Protein AF-A0A8C1M0N6-F1 (afdb_monomer_lite)

pLDDT: mean 97.81, std 3.58, range [57.28, 98.94]

Sequence (185 aa):
MACIYGNIMKIDTTGASQATANQDRLNIIGVEASKKLAKTDLARMEKYKSMITKVGSEKQMDPAVIAAIISRQSRAGAALEDGWGDHGYAFGLMQVDRRYHTPVGAWDSEQHIAQATEILISFIKEIKAKFPMWSQEQCFKGGISAYNAGVSTVSSYENIDARTTGKDYSNDVVARAQWFKSKGY

Structure (mmCIF, N/CA/C/O backbone):
data_AF-A0A8C1M0N6-F1
#
_entry.id   AF-A0A8C1M0N6-F1
#
loop_
_atom_site.group_PDB
_atom_site.id
_atom_site.type_symbol
_atom_site.label_atom_id
_atom_site.label_alt_id
_atom_site.label_comp_id
_atom_site.label_asym_id
_atom_site.label_entity_id
_atom_site.label_seq_id
_atom_site.pdbx_PDB_ins_code
_atom_site.Cartn_x
_atom_site.Cartn_y
_atom_site.Cartn_z
_atom_site.occupancy
_atom_site.B_iso_or_equiv
_atom_site.auth_seq_id
_atom_site.auth_comp_id
_atom_site.auth_asym_id
_atom_site.auth_atom_id
_atom_site.pdbx_PDB_model_num
ATOM 1 N N . MET A 1 1 ? -1.597 18.385 4.183 1.00 57.28 1 MET A N 1
ATOM 2 C CA . MET A 1 1 ? -0.129 18.489 4.008 1.00 57.28 1 MET A CA 1
ATOM 3 C C . MET A 1 1 ? 0.283 17.517 2.902 1.00 57.28 1 MET A C 1
ATOM 5 O O . MET A 1 1 ? -0.386 16.500 2.774 1.00 57.28 1 MET A O 1
ATOM 9 N N . ALA A 1 2 ? 1.265 17.839 2.053 1.00 76.00 2 ALA A N 1
ATOM 10 C CA . ALA A 1 2 ? 1.637 16.974 0.922 1.00 76.00 2 ALA A CA 1
ATOM 11 C C . ALA A 1 2 ? 2.559 15.823 1.372 1.00 76.00 2 ALA A C 1
ATOM 13 O O . ALA A 1 2 ? 3.341 16.008 2.303 1.00 76.00 2 ALA A O 1
ATOM 14 N N . CYS A 1 3 ? 2.478 14.660 0.715 1.00 92.38 3 CYS A N 1
ATOM 15 C CA . CYS A 1 3 ? 3.388 13.538 0.964 1.00 92.38 3 CYS A CA 1
ATOM 16 C C . CYS A 1 3 ? 4.836 13.941 0.645 1.00 92.38 3 CYS A C 1
ATOM 18 O O . CYS A 1 3 ? 5.105 14.421 -0.457 1.00 92.38 3 CYS A O 1
ATOM 20 N N . ILE A 1 4 ? 5.769 13.728 1.578 1.00 97.38 4 ILE A N 1
ATOM 21 C CA . ILE A 1 4 ? 7.183 14.113 1.392 1.00 97.38 4 ILE A CA 1
ATOM 22 C C . ILE A 1 4 ? 8.049 12.991 0.813 1.00 97.38 4 ILE A C 1
ATOM 24 O O . ILE A 1 4 ? 9.230 13.202 0.551 1.00 97.38 4 ILE A O 1
ATOM 28 N N . TYR A 1 5 ? 7.489 11.794 0.639 1.00 97.56 5 TYR A N 1
ATOM 29 C CA . TYR A 1 5 ? 8.221 10.612 0.175 1.00 97.56 5 TYR A CA 1
ATOM 30 C C . TYR A 1 5 ? 8.199 10.441 -1.345 1.00 97.56 5 TYR A C 1
ATOM 32 O O . TYR A 1 5 ? 8.965 9.641 -1.867 1.00 97.56 5 TYR A O 1
ATOM 40 N N . GLY A 1 6 ? 7.374 11.219 -2.044 1.00 97.06 6 GLY A N 1
ATOM 41 C CA . GLY A 1 6 ? 7.215 11.208 -3.496 1.00 97.06 6 GLY A CA 1
ATOM 42 C C . GLY A 1 6 ? 5.749 11.370 -3.889 1.00 97.06 6 GLY A C 1
ATOM 43 O O . GLY A 1 6 ? 4.850 11.298 -3.046 1.00 97.06 6 GLY A O 1
ATOM 44 N N . ASN A 1 7 ? 5.493 11.591 -5.178 1.00 97.88 7 ASN A N 1
ATOM 45 C CA . ASN A 1 7 ? 4.131 11.701 -5.691 1.00 97.88 7 ASN A CA 1
ATOM 46 C C . ASN A 1 7 ? 3.668 10.368 -6.294 1.00 97.88 7 ASN A C 1
ATOM 48 O O . ASN A 1 7 ? 4.122 9.986 -7.370 1.00 97.88 7 ASN A O 1
ATOM 52 N N . ILE A 1 8 ? 2.701 9.706 -5.650 1.00 98.19 8 ILE A N 1
ATOM 53 C CA . ILE A 1 8 ? 2.160 8.410 -6.093 1.00 98.19 8 ILE A CA 1
ATOM 54 C C . ILE A 1 8 ? 1.588 8.437 -7.522 1.00 98.19 8 ILE A C 1
ATOM 56 O O . ILE A 1 8 ? 1.627 7.435 -8.234 1.00 98.19 8 ILE A O 1
ATOM 60 N N . MET A 1 9 ? 1.111 9.600 -7.980 1.00 98.31 9 MET A N 1
ATOM 61 C CA . MET A 1 9 ? 0.579 9.786 -9.334 1.00 98.31 9 MET A CA 1
ATOM 62 C C . MET A 1 9 ? 1.669 9.834 -10.412 1.00 98.31 9 MET A C 1
ATOM 64 O O . MET A 1 9 ? 1.347 9.759 -11.593 1.00 98.31 9 MET A O 1
ATOM 68 N N . LYS A 1 10 ? 2.942 9.977 -10.024 1.00 98.38 10 LYS A N 1
ATOM 69 C CA . LYS A 1 10 ? 4.097 9.986 -10.934 1.00 98.38 10 LYS A CA 1
ATOM 70 C C . LYS A 1 10 ? 4.835 8.646 -10.989 1.00 98.38 10 LYS A C 1
ATOM 72 O O . LYS A 1 10 ? 5.773 8.514 -11.766 1.00 98.38 10 LYS A O 1
ATOM 77 N N . ILE A 1 11 ? 4.434 7.675 -10.170 1.00 98.69 11 ILE A N 1
ATOM 78 C CA . ILE A 1 11 ? 5.055 6.350 -10.133 1.00 98.69 11 ILE A CA 1
ATOM 79 C C . ILE A 1 11 ? 4.447 5.484 -11.243 1.00 98.69 11 ILE A C 1
ATOM 81 O O . ILE A 1 11 ? 3.226 5.324 -11.311 1.00 98.69 11 ILE A O 1
ATOM 85 N N . ASP A 1 12 ? 5.288 4.912 -12.107 1.00 98.38 12 ASP A N 1
ATOM 86 C CA . ASP A 1 12 ? 4.844 3.926 -13.094 1.00 98.38 12 ASP A CA 1
ATOM 87 C C . ASP A 1 12 ? 4.348 2.646 -12.413 1.00 98.38 12 ASP A C 1
ATOM 89 O O . ASP A 1 12 ? 4.806 2.255 -11.336 1.00 98.38 12 ASP A O 1
ATOM 93 N N . THR A 1 13 ? 3.403 1.960 -13.044 1.00 98.81 13 THR A N 1
ATOM 94 C CA . THR A 1 13 ? 2.898 0.692 -12.531 1.00 98.81 13 THR A CA 1
ATOM 95 C C . THR A 1 13 ? 2.334 -0.179 -13.641 1.00 98.81 13 THR A C 1
ATOM 97 O O . THR A 1 13 ? 1.640 0.298 -14.539 1.00 98.81 13 THR A O 1
ATOM 100 N N . THR A 1 14 ? 2.606 -1.479 -13.552 1.00 98.75 14 THR A N 1
ATOM 101 C CA . THR A 1 14 ? 1.960 -2.502 -14.376 1.00 98.75 14 THR A CA 1
ATOM 102 C C . THR A 1 14 ? 0.663 -3.025 -13.756 1.00 98.75 14 THR A C 1
ATOM 104 O O . THR A 1 14 ? -0.112 -3.661 -14.461 1.00 98.75 14 THR A O 1
ATOM 107 N N . GLY A 1 15 ? 0.373 -2.707 -12.489 1.00 98.75 15 GLY A N 1
ATOM 108 C CA . GLY A 1 15 ? -0.783 -3.172 -11.719 1.00 98.75 15 GLY A CA 1
ATOM 109 C C . GLY A 1 15 ? -0.721 -4.649 -11.315 1.00 98.75 15 GLY A C 1
ATOM 110 O O . GLY A 1 15 ? 0.354 -5.223 -11.167 1.00 98.75 15 GLY A O 1
ATOM 111 N N . ALA A 1 16 ? -1.887 -5.256 -11.093 1.00 98.81 16 ALA A N 1
ATOM 112 C CA . ALA A 1 16 ? -2.006 -6.611 -10.559 1.00 98.81 16 ALA A CA 1
ATOM 113 C C . ALA A 1 16 ? -1.627 -7.700 -11.577 1.00 98.81 16 ALA A C 1
ATOM 115 O O . ALA A 1 16 ? -2.057 -7.691 -12.729 1.00 98.81 16 ALA A O 1
ATOM 116 N N . SER A 1 17 ? -0.896 -8.710 -11.124 1.00 98.62 17 SER A N 1
ATOM 117 C CA . SER A 1 17 ? -0.715 -9.978 -11.830 1.00 98.62 17 SER A CA 1
ATOM 118 C C . SER A 1 17 ? -2.027 -10.769 -11.914 1.00 98.62 17 SER A C 1
ATOM 120 O O . SER A 1 17 ? -3.001 -10.489 -11.208 1.00 98.62 17 SER A O 1
ATOM 122 N N . GLN A 1 18 ? -2.027 -11.840 -12.714 1.00 98.12 18 GLN A N 1
ATOM 123 C CA . GLN A 1 18 ? -3.142 -12.790 -12.744 1.00 98.12 18 GLN A CA 1
ATOM 124 C C . GLN A 1 18 ? -3.406 -13.427 -11.371 1.00 98.12 18 GLN A C 1
ATOM 126 O O . GLN A 1 18 ? -4.561 -13.614 -10.996 1.00 98.12 18 GLN A O 1
ATOM 131 N N . ALA A 1 19 ? -2.356 -13.736 -10.600 1.00 97.62 19 ALA A N 1
ATOM 132 C CA . ALA A 1 19 ? -2.499 -14.355 -9.283 1.00 97.62 19 ALA A CA 1
ATOM 133 C C . ALA A 1 19 ? -3.297 -13.458 -8.322 1.00 97.62 19 ALA A C 1
ATOM 135 O O . ALA A 1 19 ? -4.199 -13.932 -7.634 1.00 97.62 19 ALA A O 1
ATOM 136 N N . THR A 1 20 ? -3.017 -12.155 -8.330 1.00 98.38 20 THR A N 1
ATOM 137 C CA . THR A 1 20 ? -3.745 -11.169 -7.523 1.00 98.38 20 THR A CA 1
ATOM 138 C C . THR A 1 20 ? -5.146 -10.901 -8.075 1.00 98.38 20 THR A C 1
ATOM 140 O O . THR A 1 20 ? -6.109 -10.860 -7.312 1.00 98.38 20 THR A O 1
ATOM 143 N N . ALA A 1 21 ? -5.300 -10.788 -9.397 1.00 98.06 21 ALA A N 1
ATOM 144 C CA . ALA A 1 21 ? -6.597 -10.590 -10.050 1.00 98.06 21 ALA A CA 1
ATOM 145 C C . ALA A 1 21 ? -7.597 -11.733 -9.768 1.00 98.06 21 ALA A C 1
ATOM 147 O O . ALA A 1 21 ? -8.803 -11.501 -9.636 1.00 98.06 21 ALA A O 1
ATOM 148 N N . ASN A 1 22 ? -7.099 -12.962 -9.603 1.00 97.62 22 ASN A N 1
ATOM 149 C CA . ASN A 1 22 ? -7.911 -14.137 -9.290 1.00 97.62 22 ASN A CA 1
ATOM 150 C C . ASN A 1 22 ? -8.603 -14.072 -7.919 1.00 97.62 22 ASN A C 1
ATOM 152 O O . ASN A 1 22 ? -9.594 -14.777 -7.733 1.00 97.62 22 ASN A O 1
ATOM 156 N N . GLN A 1 23 ? -8.153 -13.214 -6.993 1.00 94.81 23 GLN A N 1
ATOM 157 C CA . GLN A 1 23 ? -8.814 -13.021 -5.693 1.00 94.81 23 GLN A CA 1
ATOM 158 C C . GLN A 1 23 ? -10.282 -12.594 -5.851 1.00 94.81 23 GLN A C 1
ATOM 160 O O . GLN A 1 23 ? -11.142 -13.059 -5.110 1.00 94.81 23 GLN A O 1
ATOM 165 N N . ASP A 1 24 ? -10.575 -11.785 -6.873 1.00 96.88 24 ASP A N 1
ATOM 166 C CA . ASP A 1 24 ? -11.932 -11.350 -7.227 1.00 96.88 24 ASP A CA 1
ATOM 167 C C . ASP A 1 24 ? -12.438 -12.053 -8.509 1.00 96.88 24 ASP A C 1
ATOM 169 O O . ASP A 1 24 ? -13.398 -11.602 -9.135 1.00 96.88 24 ASP A O 1
ATOM 173 N N . ARG A 1 25 ? -11.793 -13.159 -8.927 1.00 97.50 25 ARG A N 1
ATOM 174 C CA . ARG A 1 25 ? -12.107 -13.926 -10.153 1.00 97.50 25 ARG A CA 1
ATOM 175 C C . ARG A 1 25 ? -12.162 -13.043 -11.408 1.00 97.50 25 ARG A C 1
ATOM 177 O O . ARG A 1 25 ? -13.071 -13.153 -12.231 1.00 97.50 25 ARG A O 1
ATOM 184 N N . LEU A 1 26 ? -11.213 -12.116 -11.530 1.00 97.19 26 LEU A N 1
ATOM 185 C CA . LEU A 1 26 ? -11.168 -11.180 -12.647 1.00 97.19 26 LEU A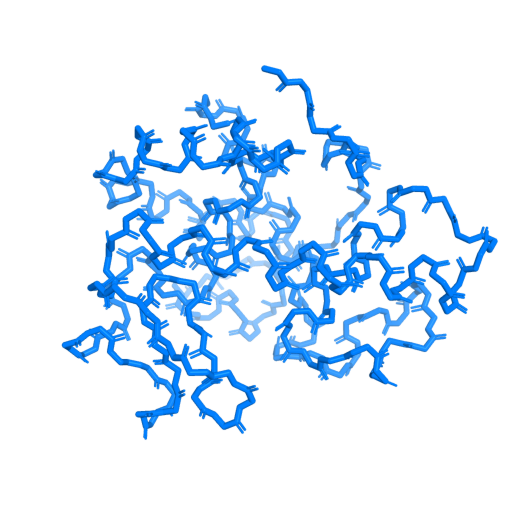 CA 1
ATOM 186 C C . LEU A 1 26 ? -10.507 -11.817 -13.878 1.00 97.19 26 LEU A C 1
ATOM 188 O O . LEU A 1 26 ? -9.413 -12.365 -13.794 1.00 97.19 26 LEU A O 1
ATOM 192 N N . ASN A 1 27 ? -11.130 -11.636 -15.045 1.00 96.31 27 ASN A N 1
ATOM 193 C CA . ASN A 1 27 ? -10.566 -12.018 -16.351 1.00 96.31 27 ASN A CA 1
ATOM 194 C C . ASN A 1 27 ? -9.667 -10.922 -16.960 1.00 96.31 27 ASN A C 1
ATOM 196 O O . ASN A 1 27 ? -9.361 -10.951 -18.148 1.00 96.31 27 ASN A O 1
ATOM 200 N N . ILE A 1 28 ? -9.306 -9.917 -16.162 1.00 97.50 28 ILE A N 1
ATOM 201 C CA . ILE A 1 28 ? -8.431 -8.807 -16.543 1.00 97.50 28 ILE A CA 1
ATOM 202 C C . ILE A 1 28 ? -7.249 -8.768 -15.581 1.00 97.50 28 ILE A C 1
ATOM 204 O O . ILE A 1 28 ? -7.401 -9.113 -14.410 1.00 97.50 28 ILE A O 1
ATOM 208 N N . ILE A 1 29 ? -6.100 -8.312 -16.071 1.00 98.19 29 ILE A N 1
ATOM 209 C CA . ILE A 1 29 ? -4.891 -8.082 -15.275 1.00 98.19 29 ILE A CA 1
ATOM 210 C C . ILE A 1 29 ? -4.454 -6.620 -15.379 1.00 98.19 29 ILE A C 1
ATOM 212 O O . ILE A 1 29 ? -5.067 -5.798 -16.064 1.00 98.19 29 ILE A O 1
ATOM 216 N N . GLY A 1 30 ? -3.378 -6.309 -14.681 1.00 98.69 30 GLY A N 1
ATOM 217 C CA . GLY A 1 30 ? -2.704 -5.034 -14.682 1.00 98.69 30 GLY A CA 1
ATOM 218 C C . GLY A 1 30 ? -3.473 -3.940 -13.955 1.00 98.69 30 GLY A C 1
ATOM 219 O O . GLY A 1 30 ? -4.212 -4.190 -13.000 1.00 98.69 30 GLY A O 1
ATOM 220 N N . VAL A 1 31 ? -3.276 -2.697 -14.391 1.00 98.81 31 VAL A N 1
ATOM 221 C CA . VAL A 1 31 ? -3.802 -1.502 -13.711 1.00 98.81 31 VAL A CA 1
ATOM 222 C C . VAL A 1 31 ? -5.327 -1.538 -13.562 1.00 98.81 31 VAL A C 1
ATOM 224 O O . VAL A 1 31 ? -5.851 -1.178 -12.508 1.00 98.81 31 VAL A O 1
ATOM 227 N N . GLU A 1 32 ? -6.056 -2.013 -14.573 1.00 98.69 32 GLU A N 1
ATOM 228 C CA . GLU A 1 32 ? -7.521 -2.097 -14.506 1.00 98.69 32 GLU A CA 1
ATOM 229 C C . GLU A 1 32 ? -8.008 -3.143 -13.494 1.00 98.69 32 GLU A C 1
ATOM 231 O O . GLU A 1 32 ? -9.005 -2.917 -12.803 1.00 98.69 32 GLU A O 1
ATOM 236 N N . ALA A 1 33 ? -7.277 -4.249 -13.329 1.00 98.81 33 ALA A N 1
ATOM 237 C CA . ALA A 1 33 ? -7.568 -5.222 -12.282 1.00 98.81 33 ALA A CA 1
ATOM 238 C C . ALA A 1 33 ? -7.353 -4.615 -10.888 1.00 98.81 33 ALA A C 1
ATOM 240 O O . ALA A 1 33 ? -8.253 -4.688 -10.053 1.00 98.81 33 ALA A O 1
ATOM 241 N N . SER A 1 34 ? -6.232 -3.922 -10.661 1.00 98.94 34 SER A N 1
ATOM 242 C CA . SER A 1 34 ? -5.960 -3.207 -9.403 1.00 98.94 34 SER A CA 1
ATOM 243 C C . SER A 1 34 ? -7.048 -2.190 -9.061 1.00 98.94 34 SER A C 1
ATOM 245 O O . SER A 1 34 ? -7.559 -2.178 -7.941 1.00 98.94 34 SER A O 1
ATOM 247 N N . LYS A 1 35 ? -7.476 -1.372 -10.032 1.00 98.81 35 LYS A N 1
ATOM 248 C CA . LYS A 1 35 ? -8.583 -0.417 -9.847 1.00 98.81 35 LYS A CA 1
ATOM 249 C C . LYS A 1 35 ? -9.881 -1.119 -9.456 1.00 98.81 35 LYS A C 1
ATOM 251 O O . LYS A 1 35 ? -10.611 -0.619 -8.602 1.00 98.81 35 LYS A O 1
ATOM 256 N N . LYS A 1 36 ? -10.184 -2.270 -10.065 1.00 98.69 36 LYS A N 1
ATOM 257 C CA . LYS A 1 36 ? -11.387 -3.048 -9.749 1.00 98.69 36 LYS A CA 1
ATOM 258 C C . LYS A 1 36 ? -11.320 -3.656 -8.347 1.00 98.69 36 LYS A C 1
ATOM 260 O O . LYS A 1 36 ? -12.296 -3.528 -7.619 1.00 98.69 36 LYS A O 1
ATOM 265 N N . LEU A 1 37 ? -10.170 -4.201 -7.945 1.00 98.75 37 LEU A N 1
ATOM 266 C CA . LEU A 1 37 ? -9.921 -4.701 -6.585 1.00 98.75 37 LEU A CA 1
ATOM 267 C C . LEU A 1 37 ? -10.088 -3.585 -5.539 1.00 98.75 37 LEU A C 1
ATOM 269 O O . LEU A 1 37 ? -10.830 -3.745 -4.572 1.00 98.75 37 LEU A O 1
ATOM 273 N N . ALA A 1 38 ? -9.480 -2.416 -5.773 1.00 98.75 38 ALA A N 1
ATOM 274 C CA . ALA A 1 38 ? -9.646 -1.244 -4.910 1.00 98.75 38 ALA A CA 1
ATOM 275 C C . ALA A 1 38 ? -11.108 -0.769 -4.849 1.00 98.75 38 ALA A C 1
ATOM 277 O O . ALA A 1 38 ? -11.613 -0.431 -3.778 1.00 98.75 38 ALA A O 1
ATOM 278 N N . LYS A 1 39 ? -11.819 -0.796 -5.984 1.00 98.62 39 LYS A N 1
ATOM 279 C CA . LYS A 1 39 ? -13.248 -0.467 -6.051 1.00 98.62 39 LYS A CA 1
ATOM 280 C C . LYS A 1 39 ? -14.107 -1.425 -5.232 1.00 98.62 39 LYS A C 1
ATOM 282 O O . LYS A 1 39 ? -15.011 -0.949 -4.549 1.00 98.62 39 LYS A O 1
ATOM 287 N N . THR A 1 40 ? -13.830 -2.728 -5.274 1.00 98.62 40 THR A N 1
ATOM 288 C CA . THR A 1 40 ? -14.510 -3.729 -4.436 1.00 98.62 40 THR A CA 1
ATOM 289 C C . THR A 1 40 ? -14.346 -3.417 -2.946 1.00 98.62 40 THR A C 1
ATOM 291 O O . THR A 1 40 ? -15.276 -3.614 -2.163 1.00 98.62 40 THR A O 1
ATOM 294 N N . ASP A 1 41 ? -13.182 -2.900 -2.551 1.00 98.81 41 ASP A N 1
ATOM 295 C CA . ASP A 1 41 ? -12.857 -2.625 -1.150 1.00 98.81 41 ASP A CA 1
ATOM 296 C C . ASP A 1 41 ? -13.359 -1.257 -0.657 1.00 98.81 41 ASP A C 1
ATOM 298 O O . ASP A 1 41 ? -13.449 -1.048 0.553 1.00 98.81 41 ASP A O 1
ATOM 302 N N . LEU A 1 42 ? -13.734 -0.339 -1.560 1.00 98.62 42 LEU A N 1
ATOM 303 C CA . LEU A 1 42 ? -14.046 1.057 -1.225 1.00 98.62 42 LEU A CA 1
ATOM 304 C C . LEU A 1 42 ? -15.112 1.196 -0.134 1.00 98.62 42 LEU A C 1
ATOM 306 O O . LEU A 1 42 ? -14.907 1.944 0.814 1.00 98.62 42 LEU A O 1
ATOM 310 N N . ALA A 1 43 ? -16.227 0.467 -0.237 1.00 98.31 43 ALA A N 1
ATOM 311 C CA . ALA A 1 43 ? -17.325 0.591 0.726 1.00 98.31 43 ALA A CA 1
ATOM 312 C C . ALA A 1 43 ? -16.890 0.252 2.164 1.00 98.31 43 ALA A C 1
ATOM 314 O O . ALA A 1 43 ? -17.330 0.899 3.109 1.00 98.31 43 ALA A O 1
ATOM 315 N N . ARG A 1 44 ? -15.991 -0.729 2.328 1.00 98.56 44 ARG A N 1
ATOM 316 C CA . ARG A 1 44 ? -15.388 -1.060 3.629 1.00 98.56 44 ARG A CA 1
ATOM 317 C C . ARG A 1 44 ? -14.331 -0.036 4.032 1.00 98.56 44 ARG A C 1
ATOM 319 O O . ARG A 1 44 ? -14.259 0.336 5.199 1.00 98.56 44 ARG A O 1
ATOM 326 N N . MET A 1 45 ? -13.545 0.442 3.068 1.00 98.75 45 MET A N 1
ATOM 327 C CA . MET A 1 45 ? -12.492 1.431 3.299 1.00 98.75 45 MET A CA 1
ATOM 328 C C . MET A 1 45 ? -13.031 2.749 3.869 1.00 98.75 45 MET A C 1
ATOM 330 O O . MET A 1 45 ? -12.375 3.350 4.717 1.00 98.75 45 MET A O 1
ATOM 334 N N . GLU A 1 46 ? -14.239 3.172 3.473 1.00 98.38 46 GLU A N 1
ATOM 335 C CA . GLU A 1 46 ? -14.842 4.422 3.959 1.00 98.38 46 GLU A CA 1
ATOM 336 C C . GLU A 1 46 ? -14.997 4.462 5.492 1.00 98.38 46 GLU A C 1
ATOM 338 O O . GLU A 1 46 ? -14.876 5.540 6.073 1.00 98.38 46 GLU A O 1
ATOM 343 N N . LYS A 1 47 ? -15.143 3.309 6.174 1.00 98.12 47 LYS A N 1
ATOM 344 C CA . LYS A 1 47 ? -15.144 3.226 7.653 1.00 98.12 47 LYS A CA 1
ATOM 345 C C . LYS A 1 47 ? -13.863 3.807 8.266 1.00 98.12 47 LYS A C 1
ATOM 347 O O . LYS A 1 47 ? -13.896 4.361 9.361 1.00 98.12 47 LYS A O 1
ATOM 352 N N . TYR A 1 48 ? -12.740 3.678 7.565 1.00 98.69 48 TYR A N 1
ATOM 353 C CA . TYR A 1 48 ? -11.404 4.008 8.062 1.00 98.69 48 TYR A CA 1
ATOM 354 C C . TYR A 1 48 ? -10.855 5.318 7.494 1.00 98.69 48 TYR A C 1
ATOM 356 O O . TYR A 1 48 ? -9.763 5.737 7.873 1.00 98.69 48 TYR A O 1
ATOM 364 N N . LYS A 1 49 ? -11.588 5.990 6.598 1.00 98.56 49 LYS A N 1
ATOM 365 C CA . LYS A 1 49 ? -11.080 7.137 5.834 1.00 98.56 49 LYS A CA 1
ATOM 366 C C . LYS A 1 49 ? -10.573 8.277 6.710 1.00 98.56 49 LYS A C 1
ATOM 368 O O . LYS A 1 49 ? -9.462 8.744 6.496 1.00 98.56 49 LYS A O 1
ATOM 373 N N . SER A 1 50 ? -11.341 8.692 7.718 1.00 98.38 50 SER A N 1
ATOM 374 C CA . SER A 1 50 ? -10.940 9.776 8.628 1.00 98.38 50 SER A CA 1
ATOM 375 C C . SER A 1 50 ? -9.626 9.461 9.350 1.00 98.38 50 SER A C 1
ATOM 377 O O . SER A 1 50 ? -8.733 10.303 9.416 1.00 98.38 50 SER A O 1
ATOM 379 N N . MET A 1 51 ? -9.489 8.224 9.824 1.00 98.19 51 MET A N 1
ATOM 380 C CA . MET A 1 51 ? -8.303 7.719 10.507 1.00 98.19 51 MET A CA 1
ATOM 381 C C . MET A 1 51 ? -7.096 7.632 9.564 1.00 98.19 51 MET A C 1
ATOM 383 O O . MET A 1 51 ? -6.018 8.114 9.899 1.00 98.19 51 MET A O 1
ATOM 387 N N . ILE A 1 52 ? -7.289 7.096 8.355 1.00 98.81 52 ILE A N 1
ATOM 388 C CA . ILE A 1 52 ? -6.265 7.025 7.304 1.00 98.81 52 ILE A CA 1
ATOM 389 C C . ILE A 1 52 ? -5.774 8.430 6.929 1.00 98.81 52 ILE A C 1
ATOM 391 O O . ILE A 1 52 ? -4.568 8.664 6.871 1.00 98.81 52 ILE A O 1
ATOM 395 N N . THR A 1 53 ? -6.686 9.382 6.713 1.00 98.44 53 THR A N 1
ATOM 396 C CA . THR A 1 53 ? -6.340 10.773 6.388 1.00 98.44 53 THR A CA 1
ATOM 397 C C . THR A 1 53 ? -5.585 11.449 7.528 1.00 98.44 53 THR A C 1
ATOM 399 O O . THR A 1 53 ? -4.600 12.146 7.271 1.00 98.44 53 THR A O 1
ATOM 402 N N . LYS A 1 54 ? -6.004 11.226 8.779 1.00 98.44 54 LYS A N 1
ATOM 403 C CA . LYS A 1 54 ? -5.326 11.766 9.960 1.00 98.44 54 LYS A CA 1
ATOM 404 C C . LYS A 1 54 ? -3.892 11.243 10.064 1.00 98.44 54 LYS A C 1
ATOM 406 O O . LYS A 1 54 ? -2.964 12.049 10.057 1.00 98.44 54 LYS A O 1
ATOM 411 N N . VAL A 1 55 ? -3.705 9.921 10.051 1.00 98.69 55 VAL A N 1
ATOM 412 C CA . VAL A 1 55 ? -2.369 9.303 10.113 1.00 98.69 55 VAL A CA 1
ATOM 413 C C . VAL A 1 55 ? -1.509 9.736 8.928 1.00 98.69 55 VAL A C 1
ATOM 415 O O . VAL A 1 55 ? -0.350 10.097 9.115 1.00 98.69 55 VAL A O 1
ATOM 418 N N . GLY A 1 56 ? -2.063 9.766 7.714 1.00 98.44 56 GLY A N 1
ATOM 419 C CA . GLY A 1 56 ? -1.345 10.248 6.534 1.00 98.44 56 GLY A CA 1
ATOM 420 C C . GLY A 1 56 ? -0.833 11.678 6.715 1.00 98.44 56 GLY A C 1
ATOM 421 O O . GLY A 1 56 ? 0.336 11.957 6.454 1.00 98.44 56 GLY A O 1
ATOM 422 N N . SER A 1 57 ? -1.660 12.577 7.254 1.00 98.00 57 SER A N 1
ATOM 423 C CA . SER A 1 57 ? -1.238 13.949 7.549 1.00 98.00 57 SER A CA 1
ATOM 424 C C . SER A 1 57 ? -0.134 14.010 8.608 1.00 98.00 57 SER A C 1
ATOM 426 O O . SER A 1 57 ? 0.859 14.704 8.400 1.00 98.00 57 SER A O 1
ATOM 428 N N . GLU A 1 58 ? -0.280 13.289 9.721 1.00 98.06 58 GLU A N 1
ATOM 429 C CA . GLU A 1 58 ? 0.695 13.274 10.823 1.00 98.06 58 GLU A CA 1
ATOM 430 C C . GLU A 1 58 ? 2.042 12.671 10.412 1.00 98.06 58 GLU A C 1
ATOM 432 O O . GLU A 1 58 ? 3.096 13.140 10.838 1.00 98.06 58 GLU A O 1
ATOM 437 N N . LYS A 1 59 ? 2.016 11.642 9.560 1.00 97.94 59 LYS A N 1
ATOM 438 C CA . LYS A 1 59 ? 3.211 10.945 9.067 1.00 97.94 59 LYS A CA 1
ATOM 439 C C . LYS A 1 59 ? 3.746 11.508 7.752 1.00 97.94 59 LYS A C 1
ATOM 441 O O . LYS A 1 59 ? 4.702 10.961 7.213 1.00 97.94 59 LYS A O 1
ATOM 446 N N . GLN A 1 60 ? 3.136 12.573 7.223 1.00 98.06 60 GLN A N 1
ATOM 447 C CA . GLN A 1 60 ? 3.462 13.156 5.916 1.00 98.06 60 GLN A CA 1
ATOM 448 C C . GLN A 1 60 ? 3.468 12.111 4.780 1.00 98.06 60 GLN A C 1
ATOM 450 O O . GLN A 1 60 ? 4.288 12.167 3.858 1.00 98.06 60 GLN A O 1
ATOM 455 N N . MET A 1 61 ? 2.546 11.151 4.865 1.00 98.50 61 MET A N 1
ATOM 456 C CA . MET A 1 61 ? 2.322 10.064 3.917 1.00 98.50 61 MET A CA 1
ATOM 457 C C . MET A 1 61 ? 1.036 10.319 3.128 1.00 98.50 61 MET A C 1
ATOM 459 O O . MET A 1 61 ? 0.066 10.860 3.657 1.00 98.50 61 MET A O 1
ATOM 463 N N . ASP A 1 62 ? 1.005 9.915 1.860 1.00 98.38 62 ASP A N 1
ATOM 464 C CA . ASP A 1 62 ? -0.214 10.001 1.059 1.00 98.38 62 ASP A CA 1
ATOM 465 C C . ASP A 1 62 ? -1.281 9.030 1.617 1.00 98.38 62 ASP A C 1
ATOM 467 O O . ASP A 1 62 ? -1.040 7.816 1.616 1.00 98.38 62 ASP A O 1
ATOM 471 N N . PRO A 1 63 ? -2.458 9.503 2.078 1.00 98.75 63 PRO A N 1
ATOM 472 C CA . PRO A 1 63 ? -3.471 8.608 2.634 1.00 98.75 63 PRO A CA 1
ATOM 473 C C . PRO A 1 63 ? -3.992 7.585 1.614 1.00 98.75 63 PRO A C 1
ATOM 475 O O . PRO A 1 63 ? -4.402 6.489 1.998 1.00 98.75 63 PRO A O 1
ATOM 478 N N . ALA A 1 64 ? -3.900 7.869 0.311 1.00 98.81 64 ALA A N 1
ATOM 479 C CA . ALA A 1 64 ? -4.238 6.903 -0.728 1.00 98.81 64 ALA A CA 1
ATOM 480 C C . ALA A 1 64 ? -3.275 5.705 -0.766 1.00 98.81 64 ALA A C 1
ATOM 482 O O . ALA A 1 64 ? -3.696 4.600 -1.106 1.00 98.81 64 ALA A O 1
ATOM 483 N N . VAL A 1 65 ? -2.007 5.886 -0.378 1.00 98.88 65 VAL A N 1
ATOM 484 C CA . VAL A 1 65 ? -1.037 4.783 -0.256 1.00 98.88 65 VAL A CA 1
ATOM 485 C C . VAL A 1 65 ? -1.375 3.905 0.945 1.00 98.88 65 VAL A C 1
ATOM 487 O O . VAL A 1 65 ? -1.379 2.682 0.822 1.00 98.88 65 VAL A O 1
ATOM 490 N N . ILE A 1 66 ? -1.741 4.512 2.076 1.00 98.94 66 ILE A N 1
ATOM 491 C CA . ILE A 1 66 ? -2.201 3.781 3.265 1.00 98.94 66 ILE A CA 1
ATOM 492 C C . ILE A 1 66 ? -3.452 2.956 2.920 1.00 98.94 66 ILE A C 1
ATOM 494 O O . ILE A 1 66 ? -3.476 1.747 3.153 1.00 98.94 66 ILE A O 1
ATOM 498 N N . ALA A 1 67 ? -4.457 3.570 2.285 1.00 98.94 67 ALA A N 1
ATOM 499 C CA . ALA A 1 67 ? -5.667 2.877 1.838 1.00 98.94 67 ALA A CA 1
ATOM 500 C C . ALA A 1 67 ? -5.360 1.733 0.854 1.00 98.94 67 ALA A C 1
ATOM 502 O O . ALA A 1 67 ? -5.921 0.642 0.963 1.00 98.94 67 ALA A O 1
ATOM 503 N N . ALA A 1 68 ? -4.435 1.940 -0.084 1.00 98.94 68 ALA A N 1
ATOM 504 C CA . ALA A 1 68 ? -4.031 0.907 -1.030 1.00 98.94 68 ALA A CA 1
ATOM 505 C C . ALA A 1 68 ? -3.345 -0.287 -0.362 1.00 98.94 68 ALA A C 1
ATOM 507 O O . ALA A 1 68 ? -3.647 -1.427 -0.717 1.00 98.94 68 ALA A O 1
ATOM 508 N N . ILE A 1 69 ? -2.477 -0.044 0.624 1.00 98.94 69 ILE A N 1
ATOM 509 C CA . ILE A 1 69 ? -1.853 -1.110 1.414 1.00 98.94 69 ILE A CA 1
ATOM 510 C C . ILE A 1 69 ? -2.918 -1.853 2.219 1.00 98.94 69 ILE A C 1
ATOM 512 O O . ILE A 1 69 ? -2.948 -3.075 2.164 1.00 98.94 69 ILE A O 1
ATOM 516 N N . ILE A 1 70 ? -3.853 -1.160 2.878 1.00 98.94 70 ILE A N 1
ATOM 517 C CA . ILE A 1 70 ? -4.971 -1.811 3.586 1.00 98.94 70 ILE A CA 1
ATOM 518 C C . ILE A 1 70 ? -5.802 -2.685 2.631 1.00 98.94 70 ILE A C 1
ATOM 520 O O . ILE A 1 70 ? -6.138 -3.828 2.949 1.00 98.94 70 ILE A O 1
ATOM 524 N N . SER A 1 71 ? -6.112 -2.179 1.434 1.00 98.94 71 SER A N 1
ATOM 525 C CA . SER A 1 71 ? -6.831 -2.943 0.410 1.00 98.94 71 SER A CA 1
ATOM 526 C C . SER A 1 71 ? -6.036 -4.172 -0.031 1.00 98.94 71 SER A C 1
ATOM 528 O O . SER A 1 71 ? -6.610 -5.250 -0.146 1.00 98.94 71 SER A O 1
ATOM 530 N N . ARG A 1 72 ? -4.723 -4.050 -0.247 1.00 98.81 72 ARG A N 1
ATOM 531 C CA . ARG A 1 72 ? -3.868 -5.177 -0.643 1.00 98.81 72 ARG A CA 1
ATOM 532 C C . ARG A 1 72 ? -3.707 -6.218 0.465 1.00 98.81 72 ARG A C 1
ATOM 534 O O . ARG A 1 72 ? -3.746 -7.407 0.169 1.00 98.81 72 ARG A O 1
ATOM 541 N N . GLN A 1 73 ? -3.530 -5.775 1.703 1.00 98.44 73 GLN A N 1
ATOM 542 C CA . GLN A 1 73 ? -3.152 -6.620 2.833 1.00 98.44 73 GLN A CA 1
ATOM 543 C C . GLN A 1 73 ? -4.338 -7.352 3.456 1.00 98.44 73 GLN A C 1
ATOM 545 O O . GLN A 1 73 ? -4.222 -8.518 3.810 1.00 98.44 73 GLN A O 1
ATOM 550 N N . SER A 1 74 ? -5.484 -6.684 3.594 1.00 98.62 74 SER A N 1
ATOM 551 C CA . SER A 1 74 ? -6.604 -7.221 4.380 1.00 98.62 74 SER A CA 1
ATOM 552 C C . SER A 1 74 ? -7.961 -7.108 3.698 1.00 98.62 74 SER A C 1
ATOM 554 O O . SER A 1 74 ? -8.975 -7.469 4.296 1.00 98.62 74 SER A O 1
ATOM 556 N N . ARG A 1 75 ? -8.017 -6.579 2.468 1.00 98.56 75 ARG A N 1
ATOM 557 C CA . ARG A 1 75 ? -9.277 -6.246 1.777 1.00 98.56 75 ARG A CA 1
ATOM 558 C C . ARG A 1 75 ? -10.172 -5.338 2.641 1.00 98.56 75 ARG A C 1
ATOM 560 O O . ARG A 1 75 ? -11.389 -5.529 2.731 1.00 98.56 75 ARG A O 1
ATOM 567 N N . ALA A 1 76 ? -9.537 -4.367 3.312 1.00 98.50 76 ALA A N 1
ATOM 568 C CA . ALA A 1 76 ? -10.142 -3.509 4.337 1.00 98.50 76 ALA A CA 1
ATOM 569 C C . ALA A 1 76 ? -10.769 -4.300 5.500 1.00 98.50 76 ALA A C 1
ATOM 571 O O . ALA A 1 76 ? -11.911 -4.059 5.888 1.00 98.50 76 ALA A O 1
ATOM 572 N N . GLY A 1 77 ? -10.021 -5.273 6.025 1.00 98.38 77 GLY A N 1
ATOM 573 C CA . GLY A 1 77 ? -10.425 -6.140 7.134 1.00 98.38 77 GLY A CA 1
ATOM 574 C C . GLY A 1 77 ? -11.236 -7.379 6.744 1.00 98.38 77 GLY A C 1
ATOM 575 O O . GLY A 1 77 ? -11.345 -8.292 7.551 1.00 98.38 77 GLY A O 1
ATOM 576 N N . ALA A 1 78 ? -11.774 -7.463 5.522 1.00 98.06 78 ALA A N 1
ATOM 577 C CA . ALA A 1 78 ? -12.635 -8.581 5.118 1.00 98.06 78 ALA A CA 1
ATOM 578 C C . ALA A 1 78 ? -11.912 -9.932 4.985 1.00 98.06 78 ALA A C 1
ATOM 580 O O . ALA A 1 78 ? -12.572 -10.965 4.956 1.00 98.06 78 ALA A O 1
ATOM 581 N N . ALA A 1 79 ? -10.582 -9.929 4.874 1.00 97.12 79 ALA A N 1
ATOM 582 C CA . ALA A 1 79 ? -9.770 -11.143 4.818 1.00 97.12 79 ALA A CA 1
ATOM 583 C C . ALA A 1 79 ? -9.188 -11.556 6.185 1.00 97.12 79 ALA A C 1
ATOM 585 O O . ALA A 1 79 ? -8.344 -12.447 6.222 1.00 97.12 79 ALA A O 1
ATOM 586 N N . LEU A 1 80 ? -9.580 -10.893 7.280 1.00 98.00 80 LEU A N 1
ATOM 587 C CA . LEU A 1 80 ? -9.023 -11.124 8.616 1.00 98.00 80 LEU A CA 1
ATOM 588 C C . LEU A 1 80 ? -9.964 -11.947 9.500 1.00 98.00 80 LEU A C 1
ATOM 590 O O . LEU A 1 80 ? -11.183 -11.822 9.405 1.00 98.00 80 LEU A O 1
ATOM 594 N N . GLU A 1 81 ? -9.375 -12.699 10.425 1.00 97.75 81 GLU A N 1
ATOM 595 C CA . GLU A 1 81 ? -10.054 -13.398 11.518 1.00 97.75 81 GLU A CA 1
ATOM 596 C C . GLU A 1 81 ? -9.583 -12.793 12.847 1.00 97.75 81 GLU A C 1
ATOM 598 O O . GLU A 1 81 ? -8.401 -12.856 13.179 1.00 97.75 81 GLU A O 1
ATOM 603 N N . ASP A 1 82 ? -10.476 -12.096 13.558 1.00 96.06 82 ASP A N 1
ATOM 604 C CA . ASP A 1 82 ? -10.164 -11.337 14.785 1.00 96.06 82 ASP A CA 1
ATOM 605 C C . ASP A 1 82 ? -8.932 -10.418 14.666 1.00 96.06 82 ASP A C 1
ATOM 607 O O . ASP A 1 82 ? -8.145 -10.232 15.597 1.00 96.06 82 ASP A O 1
ATOM 611 N N . GLY A 1 83 ? -8.763 -9.821 13.482 1.00 97.56 83 GLY A N 1
ATOM 612 C CA . GLY A 1 83 ? -7.649 -8.931 13.174 1.00 97.56 83 GLY A CA 1
ATOM 613 C C . GLY A 1 83 ? -6.370 -9.634 12.727 1.00 97.56 83 GLY A C 1
ATOM 614 O O . GLY A 1 83 ? -5.402 -8.952 12.399 1.00 97.56 83 GLY A O 1
ATOM 615 N N . TRP A 1 84 ? -6.349 -10.960 12.665 1.00 98.31 84 TRP A N 1
ATOM 616 C CA . TRP A 1 84 ? -5.196 -11.740 12.234 1.00 98.31 84 TRP A CA 1
ATOM 617 C C . TRP A 1 84 ? -5.356 -12.251 10.802 1.00 98.31 84 TRP A C 1
ATOM 619 O O . TRP A 1 84 ? -6.443 -12.613 10.357 1.00 98.31 84 TRP A O 1
ATOM 629 N N . GLY A 1 85 ? -4.240 -12.277 10.082 1.00 96.81 85 GLY A N 1
ATOM 630 C CA . GLY A 1 85 ? -4.069 -12.945 8.797 1.00 96.81 85 GLY A CA 1
ATOM 631 C C . GLY A 1 85 ? -2.733 -13.690 8.763 1.00 96.81 85 GLY A C 1
ATOM 632 O O . GLY A 1 85 ? -2.070 -13.838 9.793 1.00 96.81 85 GLY A O 1
ATOM 633 N N . ASP A 1 86 ? -2.358 -14.205 7.589 1.00 92.06 86 ASP A N 1
ATOM 634 C CA . ASP A 1 86 ? -1.151 -15.027 7.376 1.00 92.06 86 ASP A CA 1
ATOM 635 C C . ASP A 1 86 ? -0.930 -16.076 8.484 1.00 92.06 86 ASP A C 1
ATOM 637 O O . ASP A 1 86 ? 0.077 -16.060 9.187 1.00 92.06 86 ASP A O 1
ATOM 641 N N . HIS A 1 87 ? -1.915 -16.953 8.708 1.00 92.50 87 HIS A N 1
ATOM 642 C CA . HIS A 1 87 ? -1.832 -18.020 9.719 1.00 92.50 87 HIS A CA 1
ATOM 643 C C . HIS A 1 87 ? -1.511 -17.518 11.146 1.00 92.50 87 HIS A C 1
ATOM 645 O O . HIS A 1 87 ? -0.879 -18.220 11.934 1.00 92.50 87 HIS A O 1
ATOM 651 N N . GLY A 1 88 ? -1.926 -16.291 11.484 1.00 93.94 88 GLY A N 1
ATOM 652 C CA . GLY A 1 88 ? -1.700 -15.683 12.799 1.00 93.94 88 GLY A CA 1
ATOM 653 C C . GLY A 1 88 ? -0.366 -14.945 12.946 1.00 93.94 88 GLY A C 1
ATOM 654 O O . GLY A 1 88 ? -0.019 -14.531 14.058 1.00 93.94 88 GLY A O 1
ATOM 655 N N . TYR A 1 89 ? 0.392 -14.764 11.859 1.00 96.19 89 TYR A N 1
ATOM 656 C CA . TYR A 1 89 ? 1.635 -13.988 11.873 1.00 96.19 89 TYR A CA 1
ATOM 657 C C . TYR A 1 89 ? 1.424 -12.500 11.599 1.00 96.19 89 TYR A C 1
ATOM 659 O O . TYR A 1 89 ? 2.192 -11.682 12.102 1.00 96.19 89 TYR A O 1
ATOM 667 N N . ALA A 1 90 ? 0.387 -12.129 10.854 1.00 97.19 90 ALA A N 1
ATOM 668 C CA . ALA A 1 90 ? 0.176 -10.750 10.442 1.00 97.19 90 ALA A CA 1
ATOM 669 C C . ALA A 1 90 ? -1.041 -10.126 11.135 1.00 97.19 90 ALA A C 1
ATOM 671 O O . ALA A 1 90 ? -2.127 -10.704 11.157 1.00 97.19 90 ALA A O 1
ATOM 672 N N . PHE A 1 91 ? -0.860 -8.934 11.705 1.00 98.75 91 PHE A N 1
ATOM 673 C CA . PHE A 1 91 ? -1.864 -8.262 12.530 1.00 98.75 91 PHE A CA 1
ATOM 674 C C . PHE A 1 91 ? -2.429 -6.997 11.876 1.00 98.75 91 PHE A C 1
ATOM 676 O O . PHE A 1 91 ? -1.700 -6.167 11.332 1.00 98.75 91 PHE A O 1
ATOM 683 N N . GLY A 1 92 ? -3.742 -6.829 11.981 1.00 98.81 92 GLY A N 1
ATOM 684 C CA . GLY A 1 92 ? -4.503 -5.626 11.673 1.00 98.81 92 GLY A CA 1
ATOM 685 C C . GLY A 1 92 ? -4.603 -5.239 10.205 1.00 98.81 92 GLY A C 1
ATOM 686 O O . GLY A 1 92 ? -4.130 -5.937 9.311 1.00 98.81 92 GLY A O 1
ATOM 687 N N . LEU A 1 93 ? -5.234 -4.091 9.945 1.00 98.88 93 LEU A N 1
ATOM 688 C CA . LEU A 1 93 ? -5.606 -3.630 8.598 1.00 98.88 93 LEU A CA 1
ATOM 689 C C . LEU A 1 93 ? -4.441 -3.618 7.595 1.00 98.88 93 LEU A C 1
ATOM 691 O O . LEU A 1 93 ? -4.631 -3.959 6.429 1.00 98.88 93 LEU A O 1
ATOM 695 N N . MET A 1 94 ? -3.247 -3.236 8.051 1.00 98.81 94 MET A N 1
ATOM 696 C CA . MET A 1 94 ? -2.019 -3.202 7.246 1.00 98.81 94 MET A CA 1
ATOM 697 C C . MET A 1 94 ? -1.097 -4.423 7.430 1.00 98.81 94 MET A C 1
ATOM 699 O O . MET A 1 94 ? -0.042 -4.468 6.807 1.00 98.81 94 MET A O 1
ATOM 703 N N . GLN A 1 95 ? -1.511 -5.428 8.214 1.00 98.69 95 GLN A N 1
ATOM 704 C CA . GLN A 1 95 ? -0.828 -6.722 8.351 1.00 98.69 95 GLN A CA 1
ATOM 705 C C . GLN A 1 95 ? 0.630 -6.608 8.840 1.00 98.69 95 GLN A C 1
ATOM 707 O O . GLN A 1 95 ? 1.561 -7.077 8.192 1.00 98.69 95 GLN A O 1
ATOM 712 N N . VAL A 1 96 ? 0.822 -5.989 10.012 1.00 98.56 96 VAL A N 1
ATOM 713 C CA . VAL A 1 96 ? 2.127 -5.910 10.693 1.00 98.56 96 VAL A CA 1
ATOM 714 C C . VAL A 1 96 ? 2.551 -7.309 11.134 1.00 98.56 96 VAL A C 1
ATOM 716 O O . VAL A 1 96 ? 1.834 -7.971 11.884 1.00 98.56 96 VAL A O 1
ATOM 719 N N . ASP A 1 97 ? 3.717 -7.753 10.675 1.00 97.38 97 ASP A N 1
ATOM 720 C CA . ASP A 1 97 ? 4.238 -9.087 10.961 1.00 97.38 97 ASP A CA 1
ATOM 721 C C . ASP A 1 97 ? 4.844 -9.169 12.372 1.00 97.38 97 ASP A C 1
ATOM 723 O O . ASP A 1 97 ? 5.865 -8.540 12.679 1.00 97.38 97 ASP A O 1
ATOM 727 N N . ARG A 1 98 ? 4.232 -10.000 13.223 1.00 97.06 98 ARG A N 1
ATOM 728 C CA . ARG A 1 98 ? 4.617 -10.188 14.629 1.00 97.06 98 ARG A CA 1
ATOM 729 C C . ARG A 1 98 ? 5.994 -10.831 14.826 1.00 97.06 98 ARG A C 1
ATOM 731 O O . ARG A 1 98 ? 6.487 -10.881 15.950 1.00 97.06 98 ARG A O 1
ATOM 738 N N . ARG A 1 99 ? 6.583 -11.402 13.770 1.00 96.69 99 ARG A N 1
ATOM 739 C CA . ARG A 1 99 ? 7.922 -12.015 13.802 1.00 96.69 99 ARG A CA 1
ATOM 740 C C . ARG A 1 99 ? 9.028 -10.959 13.795 1.00 96.69 99 ARG A C 1
ATOM 742 O O . ARG A 1 99 ? 10.128 -11.245 14.256 1.00 96.69 99 ARG A O 1
ATOM 749 N N . TYR A 1 100 ? 8.731 -9.760 13.289 1.00 96.12 100 TYR A N 1
ATOM 750 C CA . TYR A 1 100 ? 9.696 -8.666 13.124 1.00 96.12 100 TYR A CA 1
ATOM 751 C C . TYR A 1 100 ? 9.353 -7.428 13.955 1.00 96.12 100 TYR A C 1
ATOM 753 O O . TYR A 1 100 ? 10.240 -6.646 14.296 1.00 96.12 100 TYR A O 1
ATOM 761 N N . HIS A 1 101 ? 8.079 -7.250 14.302 1.00 96.62 101 HIS A N 1
ATOM 762 C CA . HIS A 1 101 ? 7.589 -6.110 15.067 1.00 96.62 101 HIS A CA 1
ATOM 763 C C . HIS A 1 101 ? 6.630 -6.576 16.159 1.00 96.62 101 HIS A C 1
ATOM 765 O O . HIS A 1 101 ? 5.934 -7.568 15.989 1.00 96.62 101 HIS A O 1
ATOM 771 N N . THR A 1 102 ? 6.533 -5.837 17.262 1.00 98.06 102 THR A N 1
ATOM 772 C CA . THR A 1 102 ? 5.464 -6.046 18.251 1.00 98.06 102 THR A CA 1
ATOM 773 C C . THR A 1 102 ? 4.236 -5.251 17.809 1.00 98.06 102 THR A C 1
ATOM 775 O O . THR A 1 102 ? 4.317 -4.021 17.835 1.00 98.06 102 THR A O 1
ATOM 778 N N . PRO A 1 103 ? 3.119 -5.875 17.390 1.00 97.88 103 PRO A N 1
ATOM 779 C CA . PRO A 1 103 ? 1.940 -5.126 16.961 1.00 97.88 103 PRO A CA 1
ATOM 780 C C . PRO A 1 103 ? 1.338 -4.320 18.118 1.00 97.88 103 PRO A C 1
ATOM 782 O O . PRO A 1 103 ? 1.325 -4.791 19.257 1.00 97.88 103 PRO A O 1
ATOM 785 N N . VAL A 1 104 ? 0.850 -3.109 17.838 1.00 98.06 104 VAL A N 1
ATOM 786 C CA . VAL A 1 104 ? 0.262 -2.223 18.855 1.00 98.06 104 VAL A CA 1
ATOM 787 C C . VAL A 1 104 ? -1.143 -1.750 18.487 1.00 98.06 104 VAL A C 1
ATOM 789 O O . VAL A 1 104 ? -1.489 -1.605 17.317 1.00 98.06 104 VAL A O 1
ATOM 792 N N . GLY A 1 105 ? -1.942 -1.454 19.515 1.00 98.12 105 GLY A N 1
ATOM 793 C CA . GLY A 1 105 ? -3.332 -1.027 19.361 1.00 98.12 105 GLY A CA 1
ATOM 794 C C . GLY A 1 105 ? -4.282 -2.167 18.983 1.00 98.12 105 GLY A C 1
ATOM 795 O O . GLY A 1 105 ? -3.896 -3.331 18.893 1.00 98.12 105 GLY A O 1
ATOM 796 N N . ALA A 1 106 ? -5.554 -1.826 18.769 1.00 98.62 106 ALA A N 1
ATOM 797 C CA . ALA A 1 106 ? -6.507 -2.759 18.172 1.00 98.62 106 ALA A CA 1
ATOM 798 C C . ALA A 1 106 ? -6.246 -2.896 16.663 1.00 98.62 106 ALA A C 1
ATOM 800 O O . ALA A 1 106 ? -5.721 -1.978 16.028 1.00 98.62 106 ALA A O 1
ATOM 801 N N . TRP A 1 107 ? -6.649 -4.026 16.085 1.00 98.69 107 TRP A N 1
ATOM 802 C CA . TRP A 1 107 ? -6.341 -4.414 14.704 1.00 98.69 107 TRP A CA 1
ATOM 803 C C . TRP A 1 107 ? -6.824 -3.402 13.643 1.00 98.69 107 TRP A C 1
ATOM 805 O O . TRP A 1 107 ? -6.238 -3.307 12.561 1.00 98.69 107 TRP A O 1
ATOM 815 N N . ASP A 1 108 ? -7.862 -2.621 13.953 1.00 98.62 108 ASP A N 1
ATOM 816 C CA . ASP A 1 108 ? -8.417 -1.557 13.112 1.00 98.62 108 ASP A CA 1
ATOM 817 C C . ASP A 1 108 ? -8.292 -0.148 13.720 1.00 98.62 108 ASP A C 1
ATOM 819 O O . ASP A 1 108 ? -9.024 0.767 13.343 1.00 98.62 108 ASP A O 1
ATOM 823 N N . SER A 1 109 ? -7.357 0.036 14.657 1.00 98.69 109 SER A N 1
ATOM 824 C CA . SER A 1 109 ? -7.142 1.304 15.362 1.00 98.69 109 SER A CA 1
ATOM 825 C C . SER A 1 109 ? -6.184 2.262 14.654 1.00 98.69 109 SER A C 1
ATOM 827 O O . SER A 1 109 ? -5.333 1.872 13.855 1.00 98.69 109 SER A O 1
ATOM 829 N N . GLU A 1 110 ? -6.259 3.536 15.043 1.00 98.69 110 GLU A N 1
ATOM 830 C CA . GLU A 1 110 ? -5.351 4.583 14.567 1.00 98.69 110 GLU A CA 1
ATOM 831 C C . GLU A 1 110 ? -3.898 4.268 14.924 1.00 98.69 110 GLU A C 1
ATOM 833 O O . GLU A 1 110 ? -3.005 4.442 14.099 1.00 98.69 110 GLU A O 1
ATOM 838 N N . GLN A 1 111 ? -3.676 3.736 16.130 1.00 98.69 111 GLN A N 1
ATOM 839 C CA . GLN A 1 111 ? -2.358 3.332 16.609 1.00 98.69 111 GLN A CA 1
ATOM 840 C C . GLN A 1 111 ? -1.741 2.246 15.715 1.00 98.69 111 GLN A C 1
ATOM 842 O O . GLN A 1 111 ? -0.556 2.326 15.392 1.00 98.69 111 GLN A O 1
ATOM 847 N N . HIS A 1 112 ? -2.549 1.282 15.261 1.00 98.81 112 HIS A N 1
ATOM 848 C CA . HIS A 1 112 ? -2.109 0.250 14.320 1.00 98.81 112 HIS A CA 1
ATOM 849 C C . HIS A 1 112 ? -1.729 0.841 12.956 1.00 98.81 112 HIS A C 1
ATOM 851 O O . HIS A 1 112 ? -0.644 0.577 12.435 1.00 98.81 112 HIS A O 1
ATOM 857 N N . ILE A 1 113 ? -2.590 1.691 12.383 1.00 98.88 113 ILE A N 1
ATOM 858 C CA . ILE A 1 113 ? -2.316 2.340 11.088 1.00 98.88 113 ILE A CA 1
ATOM 859 C C . ILE A 1 113 ? -1.065 3.229 11.183 1.00 98.88 113 ILE A C 1
ATOM 861 O O . ILE A 1 113 ? -0.237 3.228 10.268 1.00 98.88 113 ILE A O 1
ATOM 865 N N . ALA A 1 114 ? -0.883 3.949 12.292 1.00 98.88 114 ALA A N 1
ATOM 866 C CA . ALA A 1 114 ? 0.299 4.767 12.544 1.00 98.88 114 ALA A CA 1
ATOM 867 C C . ALA A 1 114 ? 1.579 3.923 12.604 1.00 98.88 114 ALA A C 1
ATOM 869 O O . ALA A 1 114 ? 2.539 4.256 11.908 1.00 98.88 114 ALA A O 1
ATOM 870 N N . GLN A 1 115 ? 1.577 2.810 13.349 1.00 98.81 115 GLN A N 1
ATOM 871 C CA . GLN A 1 115 ? 2.713 1.883 13.415 1.00 98.81 115 GLN A CA 1
ATOM 872 C C . GLN A 1 115 ? 3.073 1.339 12.029 1.00 98.81 115 GLN A C 1
ATOM 874 O O . GLN A 1 115 ? 4.223 1.398 11.597 1.00 98.81 115 GLN A O 1
ATOM 879 N N . ALA A 1 116 ? 2.087 0.806 11.311 1.00 98.81 116 ALA A N 1
ATOM 880 C CA . ALA A 1 116 ? 2.304 0.232 9.992 1.00 98.81 116 ALA A CA 1
ATOM 881 C C . ALA A 1 116 ? 2.827 1.269 8.983 1.00 98.81 116 ALA A C 1
ATOM 883 O O . ALA A 1 116 ? 3.679 0.956 8.150 1.00 98.81 116 ALA A O 1
ATOM 884 N N . THR A 1 117 ? 2.361 2.516 9.083 1.00 98.88 117 THR A N 1
ATOM 885 C CA . THR A 1 117 ? 2.848 3.627 8.256 1.00 98.88 117 THR A CA 1
ATOM 886 C C . THR A 1 117 ? 4.292 4.001 8.603 1.00 98.88 117 THR A C 1
ATOM 888 O O . THR A 1 117 ? 5.078 4.283 7.702 1.00 98.88 117 THR A O 1
ATOM 891 N N . GLU A 1 118 ? 4.690 3.959 9.877 1.00 98.81 118 GLU A N 1
ATOM 892 C CA . GLU A 1 118 ? 6.088 4.171 10.284 1.00 98.81 118 GLU A CA 1
ATOM 893 C C . GLU A 1 118 ? 7.029 3.091 9.736 1.00 98.81 118 GLU A C 1
ATOM 895 O O . GLU A 1 118 ? 8.114 3.422 9.258 1.00 98.81 118 GLU A O 1
ATOM 900 N N . ILE A 1 119 ? 6.593 1.827 9.732 1.00 98.88 119 ILE A N 1
ATOM 901 C CA . ILE A 1 119 ? 7.335 0.711 9.122 1.00 98.88 119 ILE A CA 1
ATOM 902 C C . ILE A 1 119 ? 7.501 0.935 7.610 1.00 98.88 119 ILE A C 1
ATOM 904 O O . ILE A 1 119 ? 8.592 0.792 7.065 1.00 98.88 119 ILE A O 1
ATOM 908 N N . LEU A 1 120 ? 6.447 1.366 6.909 1.00 98.88 120 LEU A N 1
ATOM 909 C CA . LEU A 1 120 ? 6.567 1.739 5.495 1.00 98.88 120 LEU A CA 1
ATOM 910 C C . LEU A 1 120 ? 7.595 2.863 5.289 1.00 98.88 120 LEU A C 1
ATOM 912 O O . LEU A 1 120 ? 8.420 2.802 4.377 1.00 98.88 120 LEU A O 1
ATOM 916 N N . ILE A 1 121 ? 7.561 3.889 6.139 1.00 98.88 121 ILE A N 1
ATOM 917 C CA . ILE A 1 121 ? 8.495 5.016 6.075 1.00 98.88 121 ILE A CA 1
ATOM 918 C C . ILE A 1 121 ? 9.940 4.558 6.300 1.00 98.88 121 ILE A C 1
ATOM 920 O O . ILE A 1 121 ? 10.835 5.066 5.616 1.00 98.88 121 ILE A O 1
ATOM 924 N N . SER A 1 122 ? 10.194 3.623 7.223 1.00 98.81 122 SER A N 1
ATOM 925 C CA . SER A 1 122 ? 11.545 3.087 7.429 1.00 98.81 122 SER A CA 1
ATOM 926 C C . SER A 1 122 ? 12.045 2.388 6.169 1.00 98.81 122 SER A C 1
ATOM 928 O O . SER A 1 122 ? 13.130 2.718 5.692 1.00 98.81 122 SER A O 1
ATOM 930 N N . PHE A 1 123 ? 11.212 1.565 5.528 1.00 98.88 123 PHE A N 1
ATOM 931 C CA . PHE A 1 123 ? 11.583 0.908 4.277 1.00 98.88 123 PHE A CA 1
ATOM 932 C C . PHE A 1 123 ? 11.848 1.883 3.129 1.00 98.88 123 PHE A C 1
ATOM 934 O O . PHE A 1 123 ? 12.810 1.694 2.387 1.00 98.88 123 PHE A O 1
ATOM 941 N N . ILE A 1 124 ? 11.069 2.961 2.990 1.00 98.88 124 ILE A N 1
ATOM 942 C CA . ILE A 1 124 ? 11.344 4.000 1.981 1.00 98.88 124 ILE A CA 1
ATOM 943 C C . ILE A 1 124 ? 12.720 4.641 2.224 1.00 98.88 124 ILE A C 1
ATOM 945 O O . ILE A 1 124 ? 13.486 4.854 1.280 1.00 98.88 124 ILE A O 1
ATOM 949 N N . LYS A 1 125 ? 13.060 4.934 3.486 1.00 98.75 125 LYS A N 1
ATOM 950 C CA . LYS A 1 125 ? 14.362 5.511 3.857 1.00 98.75 125 LYS A CA 1
ATOM 951 C C . LYS A 1 125 ? 15.512 4.538 3.591 1.00 98.75 125 LYS A C 1
ATOM 953 O O . LYS A 1 125 ? 16.527 4.947 3.033 1.00 98.75 125 LYS A O 1
ATOM 958 N N . GLU A 1 126 ? 15.349 3.269 3.945 1.00 98.81 126 GLU A N 1
ATOM 959 C CA . GLU A 1 126 ? 16.353 2.226 3.714 1.00 98.81 126 GLU A CA 1
ATOM 960 C C . GLU A 1 126 ? 16.585 1.971 2.221 1.00 98.81 126 GLU A C 1
ATOM 962 O O . GLU A 1 126 ? 17.728 1.859 1.784 1.00 98.81 126 GLU A O 1
ATOM 967 N N . ILE A 1 127 ? 15.524 1.960 1.410 1.00 98.81 127 ILE A N 1
ATOM 968 C CA . ILE A 1 127 ? 15.636 1.847 -0.049 1.00 98.81 127 ILE A CA 1
ATOM 969 C C . ILE A 1 127 ? 16.377 3.048 -0.631 1.00 98.81 127 ILE A C 1
ATOM 971 O O . ILE A 1 127 ? 17.271 2.857 -1.453 1.00 98.81 127 ILE A O 1
ATOM 975 N N . LYS A 1 128 ? 16.075 4.269 -0.173 1.00 98.62 128 LYS A N 1
ATOM 976 C CA . LYS A 1 128 ? 16.806 5.472 -0.595 1.00 98.62 128 LYS A CA 1
ATOM 977 C C . LYS A 1 128 ? 18.292 5.400 -0.234 1.00 98.62 128 LYS A C 1
ATOM 979 O O . LYS A 1 128 ? 19.129 5.812 -1.030 1.00 98.62 128 LYS A O 1
ATOM 984 N N . ALA A 1 129 ? 18.627 4.869 0.941 1.00 98.56 129 ALA A N 1
ATOM 985 C CA . ALA A 1 129 ? 20.017 4.664 1.345 1.00 98.56 129 ALA A CA 1
ATOM 986 C C . ALA A 1 129 ? 20.716 3.592 0.488 1.00 98.56 129 ALA A C 1
ATOM 988 O O . ALA A 1 129 ? 21.874 3.762 0.112 1.00 98.56 129 ALA A O 1
ATOM 989 N N . LYS A 1 130 ? 20.009 2.509 0.150 1.00 98.56 130 LYS A N 1
ATOM 990 C CA . LYS A 1 130 ? 20.522 1.406 -0.673 1.00 98.56 130 LYS A CA 1
ATOM 991 C C . LYS A 1 130 ? 20.700 1.791 -2.147 1.00 98.56 130 LYS A C 1
ATOM 993 O O . LYS A 1 130 ? 21.643 1.325 -2.781 1.00 98.56 130 LYS A O 1
ATOM 998 N N . PHE A 1 131 ? 19.822 2.636 -2.685 1.00 98.31 131 PHE A N 1
ATOM 999 C CA . PHE A 1 131 ? 19.815 3.057 -4.087 1.00 98.31 131 PHE A CA 1
ATOM 1000 C C . PHE A 1 131 ? 19.843 4.591 -4.215 1.00 98.31 131 PHE A C 1
ATOM 1002 O O . PHE A 1 131 ? 18.870 5.194 -4.665 1.00 98.31 131 PHE A O 1
ATOM 1009 N N . PRO A 1 132 ? 20.960 5.256 -3.869 1.00 97.81 132 PRO A N 1
ATOM 1010 C CA . PRO A 1 132 ? 21.026 6.721 -3.813 1.00 97.81 132 PRO A CA 1
ATOM 1011 C C . PRO A 1 132 ? 20.846 7.414 -5.174 1.00 97.81 132 PRO A C 1
ATOM 1013 O O . PRO A 1 132 ? 20.552 8.605 -5.217 1.00 97.81 132 PRO A O 1
ATOM 1016 N N . MET A 1 133 ? 21.017 6.678 -6.279 1.00 98.25 133 MET A N 1
ATOM 1017 C CA . MET A 1 133 ? 20.832 7.180 -7.647 1.00 98.25 133 MET A CA 1
ATOM 1018 C C . MET A 1 133 ? 19.390 7.057 -8.154 1.00 98.25 133 MET A C 1
ATOM 1020 O O . MET A 1 133 ? 19.081 7.563 -9.231 1.00 98.25 133 MET A O 1
ATOM 1024 N N . TRP A 1 134 ? 18.509 6.366 -7.425 1.00 98.56 134 TRP A N 1
ATOM 1025 C CA . TRP A 1 134 ? 17.097 6.296 -7.784 1.00 98.56 134 TRP A CA 1
ATOM 1026 C C . TRP A 1 134 ? 16.416 7.635 -7.515 1.00 98.56 134 TRP A C 1
ATOM 1028 O O . TRP A 1 134 ? 16.697 8.325 -6.534 1.00 98.56 134 TRP A O 1
ATOM 1038 N N . SER A 1 135 ? 15.464 7.982 -8.376 1.00 98.56 135 SER A N 1
ATOM 1039 C CA . SER A 1 135 ? 14.555 9.095 -8.114 1.00 98.56 135 SER A CA 1
ATOM 1040 C C . SER A 1 135 ? 13.746 8.860 -6.835 1.00 98.56 135 SER A C 1
ATOM 1042 O O . SER A 1 135 ? 13.626 7.739 -6.326 1.00 98.56 135 SER A O 1
ATOM 1044 N N . GLN A 1 136 ? 13.154 9.934 -6.317 1.00 98.31 136 GLN A N 1
ATOM 1045 C CA . GLN A 1 136 ? 12.296 9.861 -5.141 1.00 98.31 136 GLN A CA 1
ATOM 1046 C C . GLN A 1 136 ? 11.105 8.913 -5.369 1.00 98.31 136 GLN A C 1
ATOM 1048 O O . GLN A 1 136 ? 10.829 8.069 -4.520 1.00 98.31 136 GLN A O 1
ATOM 1053 N N . GLU A 1 137 ? 10.463 8.983 -6.536 1.00 98.69 137 GLU A N 1
ATOM 1054 C CA . GLU A 1 137 ? 9.381 8.092 -6.965 1.00 98.69 137 GLU A CA 1
ATOM 1055 C C . GLU A 1 137 ? 9.810 6.617 -7.009 1.00 98.69 137 GLU A C 1
ATOM 1057 O O . GLU A 1 137 ? 9.092 5.749 -6.510 1.00 98.69 137 GLU A O 1
ATOM 1062 N N . GLN A 1 138 ? 11.001 6.328 -7.539 1.00 98.81 138 GLN A N 1
ATOM 1063 C CA . GLN A 1 138 ? 11.540 4.966 -7.574 1.00 98.81 138 GLN A CA 1
ATOM 1064 C C . GLN A 1 138 ? 11.827 4.433 -6.165 1.00 98.81 138 GLN A C 1
ATOM 1066 O O . GLN A 1 138 ? 11.471 3.296 -5.848 1.00 98.81 138 GLN A O 1
ATOM 1071 N N . CYS A 1 139 ? 12.411 5.260 -5.289 1.00 98.75 139 CYS A N 1
ATOM 1072 C CA . CYS A 1 139 ? 12.629 4.897 -3.887 1.00 98.75 139 CYS A CA 1
ATOM 1073 C C . CYS A 1 139 ? 11.307 4.643 -3.158 1.00 98.75 139 CYS A C 1
ATOM 1075 O O . CYS A 1 139 ? 11.208 3.710 -2.362 1.00 98.75 139 CYS A O 1
ATOM 1077 N N . PHE A 1 140 ? 10.279 5.442 -3.447 1.00 98.75 140 PHE A N 1
ATOM 1078 C CA . PHE A 1 140 ? 8.959 5.271 -2.857 1.00 98.75 140 PHE A CA 1
ATOM 1079 C C . PHE A 1 140 ? 8.334 3.934 -3.282 1.00 98.75 140 PHE A C 1
ATOM 1081 O O . PHE A 1 140 ? 7.934 3.148 -2.423 1.00 98.75 140 PHE A O 1
ATOM 1088 N N . LYS A 1 141 ? 8.344 3.610 -4.583 1.00 98.88 141 LYS A N 1
ATOM 1089 C CA . LYS A 1 141 ? 7.890 2.300 -5.086 1.00 98.88 141 LYS A CA 1
ATOM 1090 C C . LYS A 1 141 ? 8.679 1.148 -4.457 1.00 98.88 141 LYS A C 1
ATOM 1092 O O . LYS A 1 141 ? 8.090 0.151 -4.042 1.00 98.88 141 LYS A O 1
ATOM 1097 N N . GLY A 1 142 ? 9.996 1.305 -4.316 1.00 98.88 142 GLY A N 1
ATOM 1098 C CA . GLY A 1 142 ? 10.851 0.313 -3.666 1.00 98.88 142 GLY A CA 1
ATOM 1099 C C . GLY A 1 142 ? 10.539 0.122 -2.188 1.00 98.88 142 GLY A C 1
ATOM 1100 O O . GLY A 1 142 ? 10.530 -1.015 -1.729 1.00 98.88 142 GLY A O 1
ATOM 1101 N N . GLY A 1 143 ? 10.209 1.187 -1.455 1.00 98.88 143 GLY A N 1
ATOM 1102 C CA . GLY A 1 143 ? 9.750 1.088 -0.068 1.00 98.88 143 GLY A CA 1
ATOM 1103 C C . GLY A 1 143 ? 8.431 0.324 0.061 1.00 98.88 143 GLY A C 1
ATOM 1104 O O . GLY A 1 143 ? 8.284 -0.497 0.961 1.00 98.88 143 GLY A O 1
ATOM 1105 N N . ILE A 1 144 ? 7.501 0.518 -0.882 1.00 98.94 144 ILE A N 1
ATOM 1106 C CA . ILE A 1 144 ? 6.252 -0.257 -0.946 1.00 98.94 144 ILE A CA 1
ATOM 1107 C C . ILE A 1 144 ? 6.539 -1.739 -1.245 1.00 98.94 144 ILE A C 1
ATOM 1109 O O . ILE A 1 144 ? 5.950 -2.601 -0.602 1.00 98.94 144 ILE A O 1
ATOM 1113 N N . SER A 1 145 ? 7.452 -2.056 -2.171 1.00 98.88 145 SER A N 1
ATOM 1114 C CA . SER A 1 145 ? 7.876 -3.447 -2.428 1.00 98.88 145 SER A CA 1
ATOM 1115 C C . SER A 1 145 ? 8.517 -4.080 -1.184 1.00 98.88 145 SER A C 1
ATOM 1117 O O . SER A 1 145 ? 8.128 -5.167 -0.744 1.00 98.88 145 SER A O 1
ATOM 1119 N N . ALA A 1 146 ? 9.440 -3.354 -0.550 1.00 98.81 146 ALA A N 1
ATOM 1120 C CA . ALA A 1 146 ? 10.124 -3.782 0.664 1.00 98.81 146 ALA A CA 1
ATOM 1121 C C . ALA A 1 146 ? 9.171 -3.972 1.853 1.00 98.81 146 ALA A C 1
ATOM 1123 O O . ALA A 1 146 ? 9.448 -4.809 2.703 1.00 98.81 146 ALA A O 1
ATOM 1124 N N . TYR A 1 147 ? 8.025 -3.287 1.889 1.00 98.81 147 TYR A N 1
ATOM 1125 C CA . TYR A 1 147 ? 6.997 -3.533 2.901 1.00 98.81 147 TYR A CA 1
ATOM 1126 C C . TYR A 1 147 ? 6.485 -4.981 2.892 1.00 98.81 147 TYR A C 1
ATOM 1128 O O . TYR A 1 147 ? 6.140 -5.514 3.941 1.00 98.81 147 TYR A O 1
ATOM 1136 N N . ASN A 1 148 ? 6.455 -5.634 1.726 1.00 98.69 148 ASN A N 1
ATOM 1137 C CA . ASN A 1 148 ? 6.030 -7.029 1.612 1.00 98.69 148 ASN A CA 1
ATOM 1138 C C . ASN A 1 148 ? 7.167 -8.034 1.813 1.00 98.69 148 ASN A C 1
ATOM 1140 O O . ASN A 1 148 ? 6.949 -9.076 2.421 1.00 98.69 148 ASN A O 1
ATOM 1144 N N . ALA A 1 149 ? 8.347 -7.759 1.255 1.00 97.44 149 ALA A N 1
ATOM 1145 C CA . ALA A 1 149 ? 9.405 -8.765 1.131 1.00 97.44 149 ALA A CA 1
ATOM 1146 C C . ALA A 1 149 ? 10.733 -8.369 1.800 1.00 97.44 149 ALA A C 1
ATOM 1148 O O . ALA A 1 149 ? 11.691 -9.136 1.781 1.00 97.44 149 ALA A O 1
ATOM 1149 N N . GLY A 1 150 ? 10.812 -7.184 2.402 1.00 98.25 150 GLY A N 1
ATOM 1150 C CA . GLY A 1 150 ? 12.020 -6.636 3.010 1.00 98.25 150 GLY A CA 1
ATOM 1151 C C . GLY A 1 150 ? 13.001 -6.032 1.999 1.00 98.25 150 GLY A C 1
ATOM 1152 O O . GLY A 1 150 ? 13.078 -6.421 0.831 1.00 98.25 150 GLY A O 1
ATOM 1153 N N . VAL A 1 151 ? 13.816 -5.086 2.468 1.00 98.38 151 VAL A N 1
ATOM 1154 C CA . VAL A 1 151 ? 14.748 -4.277 1.652 1.00 98.38 151 VAL A CA 1
ATOM 1155 C C . VAL A 1 151 ? 15.780 -5.119 0.897 1.00 98.38 151 VAL A C 1
ATOM 1157 O O . VAL A 1 151 ? 16.203 -4.759 -0.206 1.00 98.38 151 VAL A O 1
ATOM 1160 N N . SER A 1 152 ? 16.198 -6.256 1.459 1.00 97.75 152 SER A N 1
ATOM 1161 C CA . SER A 1 152 ? 17.193 -7.147 0.845 1.00 97.75 152 SER A CA 1
ATOM 1162 C C . SER A 1 152 ? 16.708 -7.775 -0.464 1.00 97.75 152 SER A C 1
ATOM 1164 O O . SER A 1 152 ? 17.531 -8.137 -1.304 1.00 97.75 152 SER A O 1
ATOM 1166 N N . THR A 1 153 ? 15.393 -7.865 -0.670 1.00 97.88 153 THR A N 1
ATOM 1167 C CA . THR A 1 153 ? 14.799 -8.491 -1.857 1.00 97.88 153 THR A CA 1
ATOM 1168 C C . THR A 1 153 ? 14.711 -7.562 -3.060 1.00 97.88 153 THR A C 1
ATOM 1170 O O . THR A 1 153 ? 14.689 -8.048 -4.189 1.00 97.88 153 THR A O 1
ATOM 1173 N N . VAL A 1 154 ? 14.744 -6.246 -2.834 1.00 98.00 154 VAL A N 1
ATOM 1174 C CA . VAL A 1 154 ? 14.789 -5.240 -3.896 1.00 98.00 154 VAL A CA 1
ATOM 1175 C C . VAL A 1 154 ? 16.209 -5.169 -4.455 1.00 98.00 154 VAL A C 1
ATOM 1177 O O . VAL A 1 154 ? 17.135 -4.784 -3.739 1.00 98.00 154 VAL A O 1
ATOM 1180 N N . SER A 1 155 ? 16.406 -5.557 -5.716 1.00 94.94 155 SER A N 1
ATOM 1181 C CA . SER A 1 155 ? 17.727 -5.590 -6.370 1.00 94.94 155 SER A CA 1
ATOM 1182 C C . SER A 1 155 ? 17.881 -4.581 -7.511 1.00 94.94 155 SER A C 1
ATOM 1184 O O . SER A 1 155 ? 18.951 -3.996 -7.649 1.00 94.94 155 SER A O 1
ATOM 1186 N N . SER A 1 156 ? 16.833 -4.354 -8.304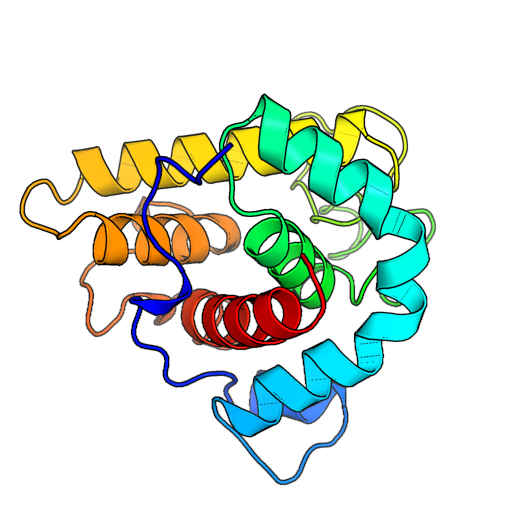 1.00 97.88 156 SER A N 1
ATOM 1187 C CA . SER A 1 156 ? 16.781 -3.345 -9.370 1.00 97.88 156 SER A CA 1
ATOM 1188 C C . SER A 1 156 ? 15.366 -2.769 -9.491 1.00 97.88 156 SER A C 1
ATOM 1190 O O . SER A 1 156 ? 14.426 -3.308 -8.900 1.00 97.88 156 SER A O 1
ATOM 1192 N N . TYR A 1 157 ? 15.205 -1.670 -10.232 1.00 98.12 157 TYR A N 1
ATOM 1193 C CA . TYR A 1 157 ? 13.899 -1.028 -10.395 1.00 98.12 157 TYR A CA 1
ATOM 1194 C C . TYR A 1 157 ? 12.984 -1.828 -11.334 1.00 98.12 157 TYR A C 1
ATOM 1196 O O . TYR A 1 157 ? 11.787 -1.966 -11.099 1.00 98.12 157 TYR A O 1
ATOM 1204 N N . GLU A 1 158 ? 13.563 -2.427 -12.370 1.00 97.00 158 GLU A N 1
ATOM 1205 C CA . GLU A 1 158 ? 12.865 -3.216 -13.388 1.00 97.00 158 GLU A CA 1
ATOM 1206 C C . GLU A 1 158 ? 12.288 -4.509 -12.798 1.00 97.00 158 GLU A C 1
ATOM 1208 O O . GLU A 1 158 ? 11.217 -4.957 -13.196 1.00 97.00 158 GLU A O 1
ATOM 1213 N N . ASN A 1 159 ? 12.981 -5.087 -11.812 1.00 96.00 159 ASN A N 1
ATOM 1214 C CA .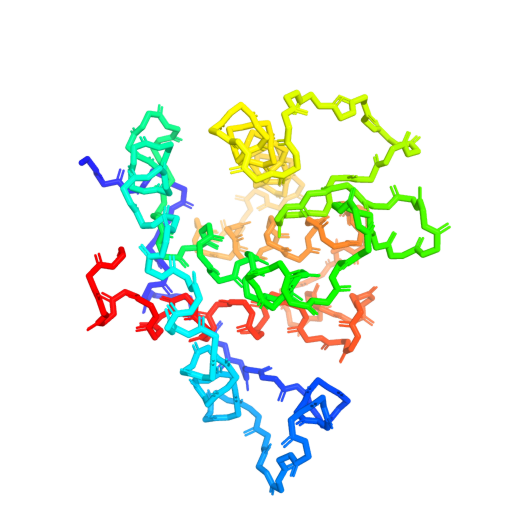 ASN A 1 159 ? 12.608 -6.335 -11.145 1.00 96.00 159 ASN A CA 1
ATOM 1215 C C . ASN A 1 159 ? 12.163 -6.111 -9.691 1.00 96.00 159 ASN A C 1
ATOM 1217 O O . ASN A 1 159 ? 12.282 -7.013 -8.859 1.00 96.00 159 ASN A O 1
ATOM 1221 N N . ILE A 1 160 ? 11.653 -4.916 -9.376 1.00 98.31 160 ILE A N 1
ATOM 1222 C CA . ILE A 1 160 ? 11.379 -4.466 -8.002 1.00 98.31 160 ILE A CA 1
ATOM 1223 C C . ILE A 1 160 ? 10.439 -5.391 -7.223 1.00 98.31 160 ILE A C 1
ATOM 1225 O O . ILE A 1 160 ? 10.561 -5.504 -6.008 1.00 98.31 160 ILE A O 1
ATOM 1229 N N . ASP A 1 161 ? 9.532 -6.075 -7.921 1.00 98.69 161 ASP A N 1
ATOM 1230 C CA . ASP A 1 161 ? 8.542 -6.992 -7.351 1.00 98.69 161 ASP A CA 1
ATOM 1231 C C . ASP A 1 161 ? 8.866 -8.474 -7.595 1.00 98.69 161 ASP A C 1
ATOM 1233 O O . ASP A 1 161 ? 8.082 -9.343 -7.232 1.00 98.69 161 ASP A O 1
ATOM 1237 N N . ALA A 1 162 ? 10.022 -8.821 -8.169 1.00 97.69 162 ALA A N 1
ATOM 1238 C CA . ALA A 1 162 ? 10.321 -10.204 -8.564 1.00 97.69 162 ALA A CA 1
ATOM 1239 C C . ALA A 1 162 ? 10.263 -11.220 -7.403 1.00 97.69 162 ALA A C 1
ATOM 1241 O O . ALA A 1 162 ? 10.088 -12.420 -7.631 1.00 97.69 162 ALA A O 1
ATOM 1242 N N . ARG A 1 163 ? 10.412 -10.737 -6.163 1.00 97.88 163 ARG A N 1
ATOM 1243 C CA . ARG A 1 163 ? 10.406 -11.524 -4.923 1.00 97.88 163 ARG A CA 1
ATOM 1244 C C . ARG A 1 16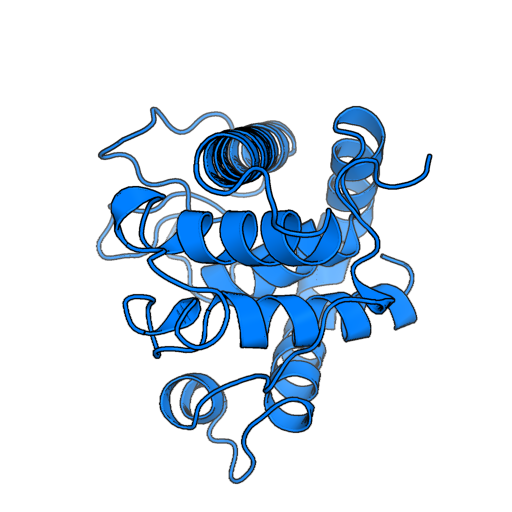3 ? 9.240 -11.191 -3.988 1.00 97.88 163 ARG A C 1
ATOM 1246 O O . ARG A 1 163 ? 9.210 -11.717 -2.879 1.00 97.88 163 ARG A O 1
ATOM 1253 N N . THR A 1 164 ? 8.305 -10.343 -4.411 1.00 98.56 164 THR A N 1
ATOM 1254 C CA . THR A 1 164 ? 7.113 -10.028 -3.619 1.00 98.56 164 THR A CA 1
ATOM 1255 C C . THR A 1 164 ? 6.000 -11.044 -3.869 1.00 98.56 164 THR A C 1
ATOM 1257 O O . THR A 1 164 ? 5.997 -11.7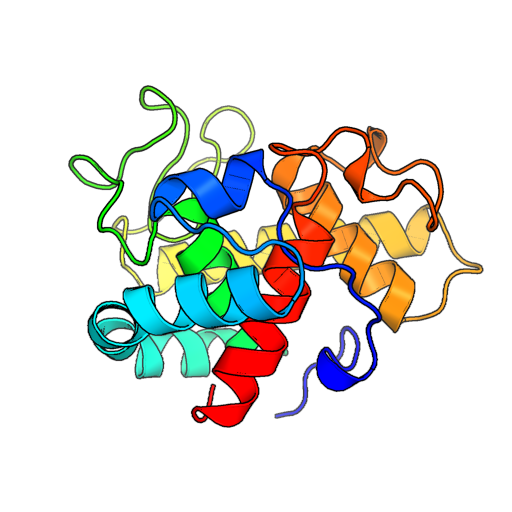96 -4.850 1.00 98.56 164 THR A O 1
ATOM 1260 N N . THR A 1 165 ? 5.035 -11.098 -2.956 1.00 96.62 165 THR A N 1
ATOM 1261 C CA . THR A 1 165 ? 3.834 -11.934 -3.077 1.00 96.62 165 THR A CA 1
ATOM 1262 C C . THR A 1 165 ? 3.093 -11.585 -4.366 1.00 96.62 165 THR A C 1
ATOM 1264 O O . THR A 1 165 ? 2.848 -10.413 -4.633 1.00 96.62 165 THR A O 1
ATOM 1267 N N . GLY A 1 166 ? 2.746 -12.584 -5.182 1.00 97.06 166 GLY A N 1
ATOM 1268 C CA . GLY A 1 166 ? 2.117 -12.363 -6.494 1.00 97.06 166 GLY A CA 1
ATOM 1269 C C . GLY A 1 166 ? 3.047 -11.767 -7.561 1.00 97.06 166 GLY A C 1
ATOM 1270 O O . GLY A 1 166 ? 2.631 -11.617 -8.705 1.00 97.06 166 GLY A O 1
ATOM 1271 N N . LYS A 1 167 ? 4.310 -11.477 -7.215 1.00 98.31 167 LYS A N 1
ATOM 1272 C CA . LYS A 1 167 ? 5.307 -10.807 -8.064 1.00 98.31 167 LYS A CA 1
ATOM 1273 C C . LYS A 1 167 ? 4.844 -9.450 -8.607 1.00 98.31 167 LYS A C 1
ATOM 1275 O O . LYS A 1 167 ? 5.190 -9.070 -9.723 1.00 98.31 167 LYS A O 1
ATOM 1280 N N . ASP A 1 168 ? 4.014 -8.750 -7.836 1.00 98.69 168 ASP A N 1
ATOM 1281 C CA . ASP A 1 168 ? 3.323 -7.534 -8.273 1.00 98.69 168 ASP A CA 1
ATOM 1282 C C . ASP A 1 168 ? 3.031 -6.535 -7.145 1.00 98.69 168 ASP A C 1
ATOM 1284 O O . ASP A 1 168 ? 2.260 -5.603 -7.361 1.00 98.69 168 ASP A O 1
ATOM 1288 N N . TYR A 1 169 ? 3.559 -6.743 -5.934 1.00 98.88 169 TYR A N 1
ATOM 1289 C CA . TYR A 1 169 ? 3.058 -6.059 -4.740 1.00 98.88 169 TYR A CA 1
ATOM 1290 C C . TYR A 1 169 ? 3.081 -4.532 -4.866 1.00 98.88 169 TYR A C 1
ATOM 1292 O O . TYR A 1 169 ? 2.043 -3.888 -4.708 1.00 98.88 169 TYR A O 1
ATOM 1300 N N . SER A 1 170 ? 4.233 -3.941 -5.189 1.00 98.88 170 SER A N 1
ATOM 1301 C CA . SER A 1 170 ? 4.335 -2.490 -5.346 1.00 98.88 170 SER A CA 1
ATOM 1302 C C . SER A 1 170 ? 3.570 -1.982 -6.563 1.00 98.88 170 SER A C 1
ATOM 1304 O O . SER A 1 170 ? 2.919 -0.944 -6.474 1.00 98.88 170 SER A O 1
ATOM 1306 N N . ASN A 1 171 ? 3.579 -2.718 -7.678 1.00 98.94 171 ASN A N 1
ATOM 1307 C CA . ASN A 1 171 ? 2.821 -2.350 -8.871 1.00 98.94 171 ASN A CA 1
ATOM 1308 C C . ASN A 1 171 ? 1.313 -2.291 -8.575 1.00 98.94 171 ASN A C 1
ATOM 1310 O O . ASN A 1 171 ? 0.671 -1.260 -8.790 1.00 98.94 171 ASN A O 1
ATOM 1314 N N . ASP A 1 172 ? 0.743 -3.347 -8.010 1.00 98.94 172 ASP A N 1
ATOM 1315 C CA . ASP A 1 172 ? -0.665 -3.379 -7.635 1.00 98.94 172 ASP A CA 1
ATOM 1316 C C . ASP A 1 172 ? -1.005 -2.291 -6.607 1.00 98.94 172 ASP A C 1
ATOM 1318 O O . ASP A 1 172 ? -1.941 -1.523 -6.826 1.00 98.94 172 ASP A O 1
ATOM 1322 N N . VAL A 1 173 ? -0.219 -2.144 -5.533 1.00 98.94 173 VAL A N 1
ATOM 1323 C CA . VAL A 1 173 ? -0.457 -1.106 -4.515 1.00 98.94 173 VAL A CA 1
ATOM 1324 C C . VAL A 1 173 ? -0.423 0.297 -5.125 1.00 98.94 173 VAL A C 1
ATOM 1326 O O . VAL A 1 173 ? -1.318 1.090 -4.842 1.00 98.94 173 VAL A O 1
ATOM 1329 N N . VAL A 1 174 ? 0.540 0.611 -5.997 1.00 98.94 174 VAL A N 1
ATOM 1330 C CA . VAL A 1 174 ? 0.601 1.917 -6.678 1.00 98.94 174 VAL A CA 1
ATOM 1331 C C . VAL A 1 174 ? -0.658 2.154 -7.515 1.00 98.94 174 VAL A C 1
ATOM 1333 O O . VAL A 1 174 ? -1.267 3.218 -7.409 1.00 98.94 174 VAL A O 1
ATOM 1336 N N . ALA A 1 175 ? -1.108 1.162 -8.288 1.00 98.94 175 ALA A N 1
ATOM 1337 C CA . ALA A 1 175 ? -2.308 1.292 -9.116 1.00 98.94 175 ALA A CA 1
ATOM 1338 C C . ALA A 1 175 ? -3.585 1.473 -8.270 1.00 98.94 175 ALA A C 1
ATOM 1340 O O . ALA A 1 175 ? -4.444 2.299 -8.597 1.00 98.94 175 ALA A O 1
ATOM 1341 N N . ARG A 1 176 ? -3.701 0.754 -7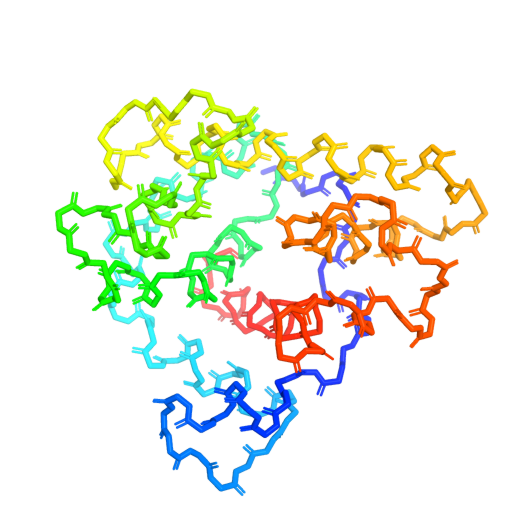.144 1.00 98.94 176 ARG A N 1
ATOM 1342 C CA . ARG A 1 176 ? -4.786 0.950 -6.168 1.00 98.94 176 ARG A CA 1
ATOM 1343 C C . ARG A 1 176 ? -4.724 2.341 -5.536 1.00 98.94 176 ARG A C 1
ATOM 1345 O O . ARG A 1 176 ? -5.758 2.992 -5.415 1.00 98.94 176 ARG A O 1
ATOM 1352 N N . ALA A 1 177 ? -3.536 2.822 -5.176 1.00 98.94 177 ALA A N 1
ATOM 1353 C CA . ALA A 1 177 ? -3.351 4.132 -4.556 1.00 98.94 177 ALA A CA 1
ATOM 1354 C C . ALA A 1 177 ? -3.731 5.266 -5.511 1.00 98.94 177 ALA A C 1
ATOM 1356 O O . ALA A 1 177 ? -4.478 6.163 -5.132 1.00 98.94 177 ALA A O 1
ATOM 1357 N N . GLN A 1 178 ? -3.313 5.190 -6.776 1.00 98.88 178 GLN A N 1
ATOM 1358 C CA . GLN A 1 178 ? -3.727 6.145 -7.809 1.00 98.88 178 GLN A CA 1
ATOM 1359 C C . GLN A 1 178 ? -5.255 6.190 -7.959 1.00 98.88 178 GLN A C 1
ATOM 1361 O O . GLN A 1 178 ? -5.845 7.260 -8.125 1.00 98.88 178 GLN A O 1
ATOM 1366 N N . TRP A 1 179 ? -5.922 5.040 -7.834 1.00 98.88 179 TRP A N 1
ATOM 1367 C CA . TRP A 1 179 ? -7.379 4.983 -7.826 1.00 98.88 179 TRP A CA 1
ATOM 1368 C C . TRP A 1 179 ? -7.993 5.604 -6.566 1.00 98.88 179 TRP A C 1
ATOM 1370 O O . TRP A 1 179 ? -8.884 6.446 -6.693 1.00 98.88 179 TRP A O 1
ATOM 1380 N N . PHE A 1 180 ? -7.514 5.259 -5.365 1.00 98.81 180 PHE A N 1
ATOM 1381 C CA . PHE A 1 180 ? -7.994 5.848 -4.107 1.00 98.81 180 PHE A CA 1
ATOM 1382 C C . PHE A 1 180 ? -7.782 7.365 -4.061 1.00 98.81 180 PHE A C 1
ATOM 1384 O O . PHE A 1 180 ? -8.663 8.082 -3.584 1.00 98.81 180 PHE A O 1
ATOM 1391 N N . LYS A 1 181 ? -6.700 7.876 -4.663 1.00 98.19 181 LYS A N 1
ATOM 1392 C CA . LYS A 1 181 ? -6.461 9.316 -4.831 1.00 98.19 181 LYS A CA 1
ATOM 1393 C C . LYS A 1 181 ? -7.638 10.004 -5.525 1.00 98.19 181 LYS A C 1
ATOM 1395 O O . LYS A 1 181 ? -8.133 11.029 -5.064 1.00 98.19 181 LYS A O 1
ATOM 1400 N N . SER A 1 182 ? -8.173 9.383 -6.581 1.00 97.88 182 SER A N 1
ATOM 1401 C CA . SER A 1 182 ? -9.361 9.876 -7.300 1.00 97.88 182 SER A CA 1
ATOM 1402 C C . SER A 1 182 ? -10.670 9.805 -6.492 1.00 97.88 182 SER A C 1
ATOM 1404 O O . SER A 1 182 ? -11.697 10.311 -6.942 1.00 97.88 182 SER A O 1
ATOM 1406 N N . LYS A 1 183 ? -10.659 9.161 -5.317 1.00 98.25 183 LYS A N 1
ATOM 1407 C CA . LYS A 1 183 ? -11.798 9.014 -4.389 1.00 98.25 183 LYS A CA 1
ATOM 1408 C C . LYS A 1 183 ? -11.659 9.866 -3.123 1.00 98.25 183 LYS A C 1
ATOM 1410 O O . LYS A 1 183 ? -12.444 9.714 -2.183 1.00 98.25 183 LYS A O 1
ATOM 1415 N N . GLY A 1 184 ? -10.696 10.786 -3.108 1.00 96.81 184 GLY A N 1
ATOM 1416 C CA . GLY A 1 184 ? -10.495 11.725 -2.005 1.00 96.81 184 GLY A CA 1
ATOM 1417 C C . GLY A 1 184 ? -9.751 11.123 -0.816 1.00 96.81 184 GLY A C 1
ATOM 1418 O O . GLY A 1 184 ? -10.055 11.486 0.317 1.00 96.81 184 GLY A O 1
ATOM 1419 N N . TYR A 1 185 ? -8.831 10.191 -1.079 1.00 97.00 185 TYR A N 1
ATOM 1420 C CA . TYR A 1 185 ? -7.797 9.775 -0.130 1.00 97.00 185 TYR A CA 1
ATOM 1421 C C . TYR A 1 185 ? -6.500 10.563 -0.386 1.00 97.00 185 TYR A C 1
ATOM 1423 O O . TYR A 1 185 ? -6.173 10.882 -1.555 1.00 97.00 185 TYR A O 1
#

Foldseek 3Di:
DAQPLDDLLPADFQAADPVQLCVVDDPDGGLVSLLVLLVQLVVLLVVCQVLLVVLCVVLSHQSLLLSLLLSSPCSSVVNDDQQADPVRQFGASNTHGVVVDPQDDGRSDSSRSNVLVVQLVVLLVVLCVVCVPDDSSLSNLLSQLCSAVHNVPQDDSVQSQVRGDSSGRSNSSSSSSSSVVVVVD

Radius of gyration: 14.75 Å; chains: 1; bounding box: 38×36×36 Å

Secondary structure (DSSP, 8-state):
---SS--GGGS----B-HHHHGGGT-S--HHHHHHHHHHHHHHHHGGGHHHHHHHHHHTT--HHHHHHHHHHHHTTTTT-BTTEEGGGTEETTTTEETTTS---S-TTSHHHHHHHHHHHHHHHHHHHHH-TTS-HHHHHHHHHHHHHH-GGG---STTTTTTSGGG-HHHHHHHHHHHHHTTT-

Organism: Cyprinus carpio (NCBI:txid7962)

InterPro domains:
  IPR002152 Glycoside hydrolase, family 23 [PIRSF001065] (2-185)
  IPR002152 Glycoside hydrolase, family 23 [PR00749] (4-24)
  IPR002152 Glycoside hydrolase, family 23 [PR00749] (28-49)
  IPR002152 Glycoside hydrolase, family 23 [PR00749] (52-70)
  IPR002152 Glycoside hydrolase, family 23 [PR00749] (71-91)
  IPR002152 Glycoside hydrolase, family 23 [PR00749] (92-110)
  IPR002152 Glycoside hydrolase, family 23 [PR00749] (125-141)
  IPR002152 Glycoside hydrolase, family 23 [PR00749] (142-163)
  IPR002152 Glycoside hydrolase, family 23 [PR00749] (164-184)
  IPR023346 Lysozyme-like domain superfamily [SSF53955] (4-185)